Protein AF-A0A3B6VDP3-F1 (afdb_monomer_lite)

Structure (mmCIF, N/CA/C/O backbone):
data_AF-A0A3B6VDP3-F1
#
_entry.id   AF-A0A3B6VDP3-F1
#
loop_
_atom_site.group_PDB
_atom_site.id
_atom_site.type_symbol
_atom_site.label_atom_id
_atom_site.label_alt_id
_atom_site.label_comp_id
_atom_site.label_asym_id
_atom_site.label_entity_id
_atom_site.label_seq_id
_atom_site.pdbx_PDB_ins_code
_atom_site.Cartn_x
_atom_site.Cartn_y
_atom_site.Cartn_z
_atom_site.occupancy
_atom_site.B_iso_or_equiv
_atom_site.auth_seq_id
_atom_site.auth_comp_id
_atom_site.auth_asym_id
_atom_site.auth_atom_id
_atom_site.pdbx_PDB_model_num
ATOM 1 N N . MET A 1 1 ? -10.944 8.182 -2.385 1.00 65.69 1 MET A N 1
ATOM 2 C CA . MET A 1 1 ? -10.518 7.119 -1.456 1.00 65.69 1 MET A CA 1
ATOM 3 C C . MET A 1 1 ? -11.204 7.297 -0.129 1.00 65.69 1 MET A C 1
ATOM 5 O O . MET A 1 1 ? -11.654 8.405 0.144 1.00 65.69 1 MET A O 1
ATOM 9 N N . ASN A 1 2 ? -11.352 6.210 0.626 1.00 81.62 2 ASN A N 1
ATOM 10 C CA . ASN A 1 2 ? -12.168 6.214 1.837 1.00 81.62 2 ASN A CA 1
ATOM 11 C C . ASN A 1 2 ? -11.335 6.299 3.116 1.00 81.62 2 ASN A C 1
ATOM 13 O O . ASN A 1 2 ? -11.880 6.753 4.111 1.00 81.62 2 ASN A O 1
ATOM 17 N N . ILE A 1 3 ? -10.040 5.966 3.088 1.00 88.00 3 ILE A N 1
ATOM 18 C CA . ILE A 1 3 ? -9.138 6.122 4.239 1.00 88.00 3 ILE A CA 1
ATOM 19 C C . ILE A 1 3 ? -8.062 7.175 3.951 1.00 88.00 3 ILE A C 1
ATOM 21 O O . ILE A 1 3 ? -7.524 7.226 2.843 1.00 88.00 3 ILE A O 1
ATOM 25 N N . SER A 1 4 ? -7.750 7.987 4.960 1.00 92.12 4 SER A N 1
ATOM 26 C CA . SER A 1 4 ? -6.564 8.851 5.013 1.00 92.12 4 SER A CA 1
ATOM 27 C C . SER A 1 4 ? -5.562 8.323 6.037 1.00 92.12 4 SER A C 1
ATOM 29 O O . SER A 1 4 ? -5.962 7.770 7.064 1.00 92.12 4 SER A O 1
ATOM 31 N N . VAL A 1 5 ? -4.272 8.550 5.784 1.00 92.69 5 VAL A N 1
ATOM 32 C CA . VAL A 1 5 ? -3.206 8.371 6.781 1.00 92.69 5 VAL A CA 1
ATOM 33 C C . VAL A 1 5 ? -2.975 9.707 7.480 1.00 92.69 5 VAL A C 1
ATOM 35 O O . VAL A 1 5 ? -2.736 10.714 6.814 1.00 92.69 5 VAL A O 1
ATOM 38 N N . TYR A 1 6 ? -3.039 9.717 8.805 1.00 94.06 6 TYR A N 1
ATOM 39 C CA . TYR A 1 6 ? -2.759 10.875 9.645 1.00 94.06 6 TYR A CA 1
ATOM 40 C C . TYR A 1 6 ? -1.447 10.682 10.392 1.00 94.06 6 TYR A C 1
ATOM 42 O O . TYR A 1 6 ? -1.187 9.611 10.945 1.00 94.06 6 TYR A O 1
ATOM 50 N N . ILE A 1 7 ? -0.631 11.732 10.396 1.00 91.75 7 ILE A N 1
ATOM 51 C CA . ILE A 1 7 ? 0.657 11.788 11.086 1.00 91.75 7 ILE A CA 1
ATOM 52 C C . ILE A 1 7 ? 0.677 13.030 11.967 1.00 91.75 7 ILE A C 1
ATOM 54 O O . ILE A 1 7 ? 0.458 14.137 11.469 1.00 91.75 7 ILE A O 1
ATOM 58 N N . GLU A 1 8 ? 0.965 12.842 13.252 1.00 93.50 8 GLU A N 1
ATOM 59 C CA . GLU A 1 8 ? 1.037 13.908 14.252 1.00 93.50 8 GLU A CA 1
ATOM 60 C C . GLU A 1 8 ? 2.439 13.958 14.876 1.00 93.50 8 GLU A C 1
ATOM 62 O O . GLU A 1 8 ? 3.008 12.937 15.272 1.00 93.50 8 GLU A O 1
ATOM 67 N N . ASN A 1 9 ? 2.981 15.174 14.942 1.00 91.00 9 ASN A N 1
ATOM 68 C CA . ASN A 1 9 ? 4.246 15.556 15.565 1.00 91.00 9 ASN A CA 1
ATOM 69 C C . ASN A 1 9 ? 5.437 14.667 15.168 1.00 91.00 9 ASN A C 1
ATOM 71 O O . ASN A 1 9 ? 6.184 14.187 16.018 1.00 91.00 9 ASN A O 1
ATOM 75 N N . LEU A 1 10 ? 5.638 14.486 13.860 1.00 89.94 10 LEU A N 1
ATOM 76 C CA . LEU A 1 10 ? 6.821 13.830 13.307 1.00 89.94 10 LEU A CA 1
ATOM 77 C C . LEU A 1 10 ? 8.020 14.790 13.330 1.00 89.94 10 LEU A C 1
ATOM 79 O O . LEU A 1 10 ? 7.961 15.897 12.789 1.00 89.94 10 LEU A O 1
ATOM 83 N N . LYS A 1 11 ? 9.124 14.342 13.921 1.00 89.75 11 LYS A N 1
ATOM 84 C CA . LYS A 1 11 ? 10.426 15.015 13.956 1.00 89.75 11 LYS A CA 1
ATOM 85 C C . LYS A 1 11 ? 11.467 14.096 13.343 1.00 89.75 11 LYS A C 1
ATOM 87 O O . LYS A 1 11 ? 11.599 12.961 13.784 1.00 89.75 11 LYS A O 1
ATOM 92 N N . ILE A 1 12 ? 12.208 14.588 12.357 1.00 85.94 12 ILE A N 1
ATOM 93 C CA . ILE A 1 12 ? 13.352 13.885 11.769 1.00 85.94 12 ILE A CA 1
ATOM 94 C C . ILE A 1 12 ? 14.453 14.915 11.570 1.00 85.94 12 ILE A C 1
ATOM 96 O O . ILE A 1 12 ? 14.345 15.766 10.692 1.00 85.94 12 ILE A O 1
ATOM 100 N N . GLU A 1 13 ? 15.498 14.861 12.393 1.00 82.06 13 GLU A N 1
ATOM 101 C CA . GLU A 1 13 ? 16.579 15.856 12.373 1.00 82.06 13 GLU A CA 1
ATOM 102 C C . GLU A 1 13 ? 16.040 17.302 12.435 1.00 82.06 13 GLU A C 1
ATOM 104 O O . GLU A 1 13 ? 15.447 17.699 13.437 1.00 82.06 13 GLU A O 1
ATOM 109 N N . ASN A 1 14 ? 16.222 18.081 11.362 1.00 81.50 14 ASN A N 1
ATOM 110 C CA . ASN A 1 14 ? 15.764 19.467 11.232 1.00 81.50 14 ASN A CA 1
ATOM 111 C C . ASN A 1 14 ? 14.365 19.590 10.599 1.00 81.50 14 ASN A C 1
ATOM 113 O O . ASN A 1 14 ? 13.845 20.698 10.456 1.00 81.50 14 ASN A O 1
ATOM 117 N N . TYR A 1 15 ? 13.755 18.477 10.194 1.00 84.12 15 TYR A N 1
ATOM 118 C CA . TYR A 1 15 ? 12.403 18.428 9.654 1.00 84.12 15 TYR A CA 1
ATOM 119 C C . TYR A 1 15 ? 11.389 18.229 10.780 1.00 84.12 15 TYR A C 1
ATOM 121 O O . TYR A 1 15 ? 11.501 17.305 11.589 1.00 84.12 15 TYR A O 1
ATOM 129 N N . TYR A 1 16 ? 10.367 19.084 10.806 1.00 88.12 16 TYR A N 1
ATOM 130 C CA . TYR A 1 16 ? 9.259 18.978 11.745 1.00 88.12 16 TYR A CA 1
ATOM 131 C C . TYR A 1 16 ? 7.915 19.096 11.040 1.00 88.12 16 TYR A C 1
ATOM 133 O O . TYR A 1 16 ? 7.662 20.042 10.292 1.00 88.12 16 TYR A O 1
ATOM 141 N N . LEU A 1 17 ? 7.030 18.156 11.352 1.00 88.75 17 LEU A N 1
ATOM 142 C CA . LEU A 1 17 ? 5.677 18.079 10.841 1.00 88.75 17 LEU A CA 1
ATOM 143 C C . LEU A 1 17 ? 4.708 17.954 12.015 1.00 88.75 17 LEU A C 1
ATOM 145 O O . LEU A 1 17 ? 4.623 16.910 12.655 1.00 88.75 17 LEU A O 1
ATOM 149 N N . LYS A 1 18 ? 3.966 19.032 12.289 1.00 91.31 18 LYS A N 1
ATOM 150 C CA . LYS A 1 18 ? 2.997 19.069 13.391 1.00 91.31 18 LYS A CA 1
ATOM 151 C C . LYS A 1 18 ? 1.811 18.137 13.142 1.00 91.31 18 LYS A C 1
ATOM 153 O O . LYS A 1 18 ? 1.473 17.329 13.990 1.00 91.31 18 LYS A O 1
ATOM 158 N N . GLU A 1 19 ? 1.174 18.263 11.988 1.00 93.25 19 GLU A N 1
ATOM 159 C CA . GLU A 1 19 ? 0.052 17.415 11.599 1.00 93.25 19 GLU A CA 1
ATOM 160 C C . GLU A 1 19 ? -0.014 17.344 10.076 1.00 93.25 19 GLU A C 1
ATOM 162 O O . GLU A 1 19 ? 0.203 18.348 9.384 1.00 93.25 19 GLU A O 1
ATOM 167 N N . LYS A 1 20 ? -0.304 16.157 9.546 1.00 92.62 20 LYS A N 1
ATOM 168 C CA . LYS A 1 20 ? -0.498 15.946 8.115 1.00 92.62 20 LYS A CA 1
ATOM 169 C C . LYS A 1 20 ? -1.520 14.851 7.866 1.00 92.62 20 LYS A C 1
ATOM 171 O O . LYS A 1 20 ? -1.344 13.717 8.298 1.00 92.62 20 LYS A O 1
ATOM 176 N N . GLU A 1 21 ? -2.535 15.192 7.083 1.00 93.19 21 GLU A N 1
ATOM 177 C CA . GLU A 1 21 ? -3.410 14.223 6.435 1.00 93.19 21 GLU A CA 1
ATOM 178 C C . GLU A 1 21 ? -2.856 13.884 5.044 1.00 93.19 21 GLU A C 1
ATOM 180 O O . GLU A 1 21 ? -2.555 14.775 4.243 1.00 93.19 21 GLU A O 1
ATOM 185 N N . ILE A 1 22 ? -2.740 12.593 4.743 1.00 91.00 22 ILE A N 1
ATOM 186 C CA . ILE A 1 22 ? -2.274 12.081 3.456 1.00 91.00 22 ILE A CA 1
ATOM 187 C C . ILE A 1 22 ? -3.387 11.233 2.851 1.00 91.00 22 ILE A C 1
ATOM 189 O O . ILE A 1 22 ? -3.714 10.146 3.332 1.00 91.00 22 ILE A O 1
ATOM 193 N N . LYS A 1 23 ? -3.957 11.750 1.762 1.00 88.94 23 LYS A N 1
ATOM 194 C CA . LYS A 1 23 ? -4.904 11.032 0.912 1.00 88.94 23 LYS A CA 1
ATOM 195 C C . LYS A 1 23 ? -4.136 10.456 -0.253 1.00 88.94 23 LYS A C 1
ATOM 197 O O . LYS A 1 23 ? -3.637 11.201 -1.095 1.00 88.94 23 LYS A O 1
ATOM 202 N N . ILE A 1 24 ? -4.062 9.134 -0.304 1.00 86.12 24 ILE A N 1
ATOM 203 C CA . ILE A 1 24 ? -3.586 8.483 -1.515 1.00 86.12 24 ILE A CA 1
ATOM 204 C C . ILE A 1 24 ? -4.679 8.658 -2.569 1.00 86.12 24 ILE A C 1
ATOM 206 O O . ILE A 1 24 ? -5.866 8.682 -2.248 1.00 86.12 24 ILE A O 1
ATOM 210 N N . SER A 1 25 ? -4.265 8.839 -3.810 1.00 83.50 25 SER A N 1
ATOM 211 C CA . SER A 1 25 ? -5.044 9.003 -5.037 1.00 83.50 25 SER A CA 1
ATOM 212 C C . SER A 1 25 ? -4.406 8.127 -6.119 1.00 83.50 25 SER A C 1
ATOM 214 O O . SER A 1 25 ? -3.272 7.679 -5.946 1.00 83.50 25 SER A O 1
ATOM 216 N N . PRO A 1 26 ? -5.093 7.850 -7.246 1.00 86.12 26 PRO A N 1
ATOM 217 C CA . PRO A 1 26 ? -4.458 7.145 -8.359 1.00 86.12 26 PRO A CA 1
ATOM 218 C C . PRO A 1 26 ? -3.136 7.788 -8.784 1.00 86.12 26 PRO A C 1
ATOM 220 O O . PRO A 1 26 ? -2.229 7.086 -9.207 1.00 86.12 26 PRO A O 1
ATOM 223 N N . ILE A 1 27 ? -3.010 9.108 -8.614 1.00 86.69 27 ILE A N 1
ATOM 224 C CA . ILE A 1 27 ? -1.729 9.811 -8.616 1.00 86.69 27 ILE A CA 1
ATOM 225 C C . ILE A 1 27 ? -1.648 10.662 -7.358 1.00 86.69 27 ILE A C 1
ATOM 227 O O . ILE A 1 27 ? -2.487 11.545 -7.172 1.00 86.69 27 ILE A O 1
ATOM 231 N N . THR A 1 28 ? -0.655 10.415 -6.514 1.00 87.25 28 THR A N 1
ATOM 232 C CA . THR A 1 28 ? -0.333 11.217 -5.329 1.00 87.25 28 THR A CA 1
ATOM 233 C C . THR A 1 28 ? 1.058 11.789 -5.486 1.00 87.25 28 THR A C 1
ATOM 235 O O . THR A 1 28 ? 1.969 11.089 -5.915 1.00 87.25 28 THR A O 1
ATOM 238 N N . ILE A 1 29 ? 1.223 13.058 -5.139 1.00 85.81 29 ILE A N 1
ATOM 239 C CA . ILE A 1 29 ? 2.474 13.780 -5.334 1.00 85.81 29 ILE A CA 1
ATOM 240 C C . ILE A 1 29 ? 2.956 14.300 -3.986 1.00 85.81 29 ILE A C 1
ATOM 242 O O . ILE A 1 29 ? 2.194 14.917 -3.240 1.00 85.81 29 ILE A O 1
ATOM 246 N N . PHE A 1 30 ? 4.227 14.056 -3.703 1.00 86.50 30 PHE A N 1
ATOM 247 C CA . PHE A 1 30 ? 4.949 14.531 -2.535 1.00 86.50 30 PHE A CA 1
ATOM 248 C C . PHE A 1 30 ? 6.058 15.480 -2.979 1.00 86.50 30 PHE A C 1
ATOM 250 O O . PHE A 1 30 ? 6.677 15.275 -4.022 1.00 86.50 30 PHE A O 1
ATOM 257 N N . SER A 1 31 ? 6.320 16.507 -2.174 1.00 85.75 31 SER A N 1
ATOM 258 C CA . SER A 1 31 ? 7.473 17.382 -2.395 1.00 85.75 31 SER A CA 1
ATOM 259 C C . SER A 1 31 ? 8.770 16.680 -1.984 1.00 85.75 31 SER A C 1
ATOM 261 O O . SER A 1 31 ? 8.741 15.785 -1.133 1.00 85.75 31 SER A O 1
ATOM 263 N N . LYS A 1 32 ? 9.920 17.086 -2.534 1.00 85.00 32 LYS A N 1
ATOM 264 C CA . LYS A 1 32 ? 11.224 16.476 -2.205 1.00 85.00 32 LYS A CA 1
ATOM 265 C C . LYS A 1 32 ? 11.556 16.596 -0.717 1.00 85.00 32 LYS A C 1
ATOM 267 O O . LYS A 1 32 ? 12.079 15.660 -0.126 1.00 85.00 32 LYS A O 1
ATOM 272 N N . LYS A 1 33 ? 11.171 17.705 -0.075 1.00 85.12 33 LYS A N 1
ATOM 273 C CA . LYS A 1 33 ? 11.334 17.894 1.381 1.00 85.12 33 LYS A CA 1
ATOM 274 C C . LYS A 1 33 ? 10.534 16.895 2.232 1.00 85.12 33 LYS A C 1
ATOM 276 O O . LYS A 1 33 ? 10.840 16.734 3.406 1.00 85.12 33 LYS A O 1
ATOM 281 N N . ASP A 1 34 ? 9.521 16.242 1.661 1.00 84.94 34 ASP A N 1
ATOM 282 C CA . ASP A 1 34 ? 8.701 15.235 2.338 1.00 84.94 34 ASP A CA 1
ATOM 283 C C . ASP A 1 34 ? 9.193 13.806 2.036 1.00 84.94 34 ASP A C 1
ATOM 285 O O . ASP A 1 34 ? 8.465 12.845 2.257 1.00 84.94 34 ASP A O 1
ATOM 289 N N . PHE A 1 35 ? 10.420 13.621 1.541 1.00 82.06 35 PHE A N 1
ATOM 290 C CA . PHE A 1 35 ? 10.942 12.298 1.184 1.00 82.06 35 PHE A CA 1
ATOM 291 C C . PHE A 1 35 ? 10.843 11.265 2.321 1.00 82.06 35 PHE A C 1
ATOM 293 O O . PHE A 1 35 ? 10.385 10.139 2.136 1.00 82.06 35 PHE A O 1
ATOM 300 N N . ASN A 1 36 ? 11.161 11.670 3.547 1.00 81.75 36 ASN A N 1
ATOM 301 C CA . ASN A 1 36 ? 11.032 10.791 4.706 1.00 81.75 36 ASN A CA 1
ATOM 302 C C . ASN A 1 36 ? 9.579 10.358 4.984 1.00 81.75 36 ASN A C 1
ATOM 304 O O . ASN A 1 36 ? 9.326 9.240 5.438 1.00 81.75 36 ASN A O 1
ATOM 308 N N . LEU A 1 37 ? 8.609 11.216 4.660 1.00 86.44 37 LEU A N 1
ATOM 309 C CA . LEU A 1 37 ? 7.182 10.905 4.729 1.00 86.44 37 LEU A CA 1
ATOM 310 C C . LEU A 1 37 ? 6.801 9.832 3.706 1.00 86.44 37 LEU A C 1
ATOM 312 O O . LEU A 1 37 ? 5.983 8.961 3.988 1.00 86.44 37 LEU A O 1
ATOM 316 N N . VAL A 1 38 ? 7.409 9.882 2.522 1.00 87.12 38 VAL A N 1
ATOM 317 C CA . VAL A 1 38 ? 7.165 8.950 1.416 1.00 87.12 38 VAL A CA 1
ATOM 318 C C . VAL A 1 38 ? 7.566 7.531 1.812 1.00 87.12 38 VAL A C 1
ATOM 320 O O . VAL A 1 38 ? 6.782 6.602 1.613 1.00 87.12 38 VAL A O 1
ATOM 323 N N . ASN A 1 39 ? 8.716 7.369 2.470 1.00 85.50 39 ASN A N 1
ATOM 324 C CA . ASN A 1 39 ? 9.171 6.075 2.985 1.00 85.50 39 ASN A CA 1
ATOM 325 C C . ASN A 1 39 ? 8.207 5.494 4.030 1.00 85.50 39 ASN A C 1
ATOM 327 O O . ASN A 1 39 ? 7.868 4.308 3.979 1.00 85.50 39 ASN A O 1
ATOM 331 N N . LEU A 1 40 ? 7.691 6.336 4.931 1.00 88.62 40 LEU A N 1
ATOM 332 C CA . LEU A 1 40 ? 6.656 5.937 5.888 1.00 88.62 40 LEU A CA 1
ATOM 333 C C . LEU A 1 40 ? 5.348 5.534 5.187 1.00 88.62 40 LEU A C 1
ATOM 335 O O . LEU A 1 40 ? 4.747 4.513 5.522 1.00 88.62 40 LEU A O 1
ATOM 339 N N . ILE A 1 41 ? 4.929 6.280 4.165 1.00 90.00 41 ILE A N 1
ATOM 340 C CA . ILE A 1 41 ? 3.741 5.953 3.368 1.00 90.00 41 ILE A CA 1
ATOM 341 C C . ILE A 1 41 ? 3.916 4.653 2.586 1.00 90.00 41 ILE A C 1
ATOM 343 O O . ILE A 1 41 ? 2.964 3.877 2.484 1.00 90.00 41 ILE A O 1
ATOM 347 N N . TRP A 1 42 ? 5.104 4.363 2.059 1.00 90.25 42 TRP A N 1
ATOM 348 C CA . TRP A 1 42 ? 5.394 3.069 1.442 1.00 90.25 42 TRP A CA 1
ATOM 349 C C . TRP A 1 42 ? 5.221 1.920 2.438 1.00 90.25 42 TRP A C 1
ATOM 351 O O . TRP A 1 42 ? 4.609 0.900 2.110 1.00 90.25 42 TRP A O 1
ATOM 361 N N . TYR A 1 43 ? 5.728 2.109 3.657 1.00 88.25 43 TYR A N 1
ATOM 362 C CA . TYR A 1 43 ? 5.675 1.119 4.726 1.00 88.25 43 TYR A CA 1
ATOM 363 C C . TYR A 1 43 ? 4.233 0.775 5.116 1.00 88.25 43 TYR A C 1
ATOM 365 O O . TYR A 1 43 ? 3.862 -0.400 5.178 1.00 88.25 43 TYR A O 1
ATOM 373 N N . ILE A 1 44 ? 3.403 1.807 5.302 1.00 88.25 44 ILE A N 1
ATOM 374 C CA . ILE A 1 44 ? 1.977 1.675 5.630 1.00 88.25 44 ILE A CA 1
ATOM 375 C C . ILE A 1 44 ? 1.212 1.026 4.468 1.00 88.25 44 ILE A C 1
ATOM 377 O O . ILE A 1 44 ? 0.451 0.090 4.691 1.00 88.25 44 ILE A O 1
ATOM 381 N N . ASN A 1 45 ? 1.454 1.454 3.222 1.00 86.88 45 ASN A N 1
ATOM 382 C CA . ASN A 1 45 ? 0.790 0.889 2.037 1.00 86.88 45 ASN A CA 1
ATOM 383 C C . ASN A 1 45 ? 1.061 -0.599 1.815 1.00 86.88 45 ASN A C 1
ATOM 385 O O . ASN A 1 45 ? 0.232 -1.293 1.228 1.00 86.88 45 ASN A O 1
ATOM 389 N N . ASN A 1 46 ? 2.238 -1.067 2.225 1.00 86.94 46 ASN A N 1
ATOM 390 C CA . ASN A 1 46 ? 2.630 -2.467 2.114 1.00 86.94 46 ASN A CA 1
ATOM 391 C C . ASN A 1 46 ? 2.407 -3.248 3.414 1.00 86.94 46 ASN A C 1
ATOM 393 O O . ASN A 1 46 ? 2.888 -4.372 3.510 1.00 86.94 46 ASN A O 1
ATOM 397 N N . PHE A 1 47 ? 1.708 -2.672 4.401 1.00 82.25 47 PHE A N 1
ATOM 398 C CA . PHE A 1 47 ? 1.305 -3.357 5.636 1.00 82.25 47 PHE A CA 1
ATOM 399 C C . PHE A 1 47 ? 2.471 -3.974 6.419 1.00 82.25 47 PHE A C 1
ATOM 401 O O . PHE A 1 47 ? 2.291 -4.891 7.218 1.00 82.25 47 PHE A O 1
ATOM 408 N N . ARG A 1 48 ? 3.679 -3.423 6.250 1.00 82.19 48 ARG A N 1
ATOM 409 C CA . ARG A 1 48 ? 4.913 -3.930 6.871 1.00 82.19 48 ARG A CA 1
ATOM 410 C C . ARG A 1 48 ? 4.890 -3.837 8.397 1.00 82.19 48 ARG A C 1
ATOM 412 O O . ARG A 1 48 ? 5.719 -4.423 9.079 1.00 82.19 48 ARG A O 1
ATOM 419 N N . PHE A 1 49 ? 3.949 -3.099 8.980 1.00 75.38 49 PHE A N 1
ATOM 420 C CA . PHE A 1 49 ? 3.798 -3.016 10.433 1.00 75.38 49 PHE A CA 1
ATOM 421 C C . PHE A 1 49 ? 3.310 -4.336 11.052 1.00 75.38 49 PHE A C 1
ATOM 423 O O . PHE A 1 49 ? 3.613 -4.595 12.213 1.00 75.38 49 PHE A O 1
ATOM 430 N N . PHE A 1 50 ? 2.660 -5.220 10.283 1.00 74.56 50 PHE A N 1
ATOM 431 C CA . PHE A 1 50 ? 2.341 -6.573 10.756 1.00 74.56 50 PHE A CA 1
ATOM 432 C C . PHE A 1 50 ? 3.588 -7.423 11.028 1.00 74.56 50 PHE A C 1
ATOM 434 O O . PHE A 1 50 ? 3.525 -8.314 11.872 1.00 74.56 50 PHE A O 1
ATOM 441 N N . ASP A 1 51 ? 4.734 -7.116 10.406 1.00 70.56 51 ASP A N 1
ATOM 442 C CA . ASP A 1 51 ? 5.991 -7.851 10.618 1.00 70.56 51 ASP A CA 1
ATOM 443 C C . ASP A 1 51 ? 6.474 -7.778 12.085 1.00 70.56 51 ASP A C 1
ATOM 445 O O . ASP A 1 51 ? 7.299 -8.583 12.526 1.00 70.56 51 ASP A O 1
ATOM 449 N N . PHE A 1 52 ? 5.948 -6.827 12.862 1.00 66.44 52 PHE A N 1
ATOM 450 C CA . PHE A 1 52 ? 6.287 -6.599 14.267 1.00 66.44 52 PHE A CA 1
ATOM 451 C C . PHE A 1 52 ? 5.251 -7.095 15.263 1.00 66.44 52 PHE A C 1
ATOM 453 O O . PHE A 1 52 ? 5.522 -7.130 16.465 1.00 66.44 52 PHE A O 1
ATOM 460 N N . TYR A 1 53 ? 4.069 -7.463 14.788 1.00 66.12 53 TYR A N 1
ATOM 461 C CA . TYR A 1 53 ? 2.947 -7.767 15.651 1.00 66.12 53 TYR A CA 1
ATOM 462 C C . TYR A 1 53 ? 2.698 -9.275 15.654 1.00 66.12 53 TYR A C 1
ATOM 464 O O . TYR A 1 53 ? 2.114 -9.847 14.735 1.00 66.12 53 TYR A O 1
ATOM 472 N N . LYS A 1 54 ? 3.202 -9.951 16.696 1.00 64.12 54 LYS A N 1
ATOM 473 C CA . LYS A 1 54 ? 2.946 -11.379 16.924 1.00 64.12 54 LYS A CA 1
ATOM 474 C C . LYS A 1 54 ? 1.579 -11.535 17.571 1.00 64.12 54 LYS A C 1
ATOM 476 O O . LYS A 1 54 ? 1.442 -11.293 18.764 1.00 64.12 54 LYS A O 1
ATOM 481 N N . ILE A 1 55 ? 0.599 -11.958 16.786 1.00 62.50 55 ILE A N 1
ATOM 482 C CA . ILE A 1 55 ? -0.777 -12.099 17.260 1.00 62.50 55 ILE A CA 1
ATOM 483 C C . ILE A 1 55 ? -1.002 -13.484 17.856 1.00 62.50 55 ILE A C 1
ATOM 485 O O . ILE A 1 55 ? -0.557 -14.488 17.295 1.00 62.50 55 ILE A O 1
ATOM 489 N N . ASN A 1 56 ? -1.698 -13.534 18.987 1.00 57.75 56 ASN A N 1
ATOM 490 C CA . ASN A 1 56 ? -2.265 -14.765 19.528 1.00 57.75 56 ASN A CA 1
ATOM 491 C C . ASN A 1 56 ? -3.598 -15.064 18.815 1.00 57.75 56 ASN A C 1
ATOM 493 O O . ASN A 1 56 ? -4.438 -14.176 18.698 1.00 57.75 56 ASN A O 1
ATOM 497 N N . ASP A 1 57 ? -3.823 -16.314 18.397 1.00 53.31 57 ASP A N 1
ATOM 498 C CA . ASP A 1 57 ? -5.048 -16.794 17.731 1.00 53.31 57 ASP A CA 1
ATOM 499 C C . ASP A 1 57 ? -6.365 -16.305 18.390 1.00 53.31 57 ASP A C 1
ATOM 501 O O . ASP A 1 57 ? -7.361 -16.095 17.697 1.00 53.31 57 ASP A O 1
ATOM 505 N N . TYR A 1 58 ? -6.379 -16.065 19.709 1.00 55.12 58 TYR A N 1
ATOM 506 C CA . TYR A 1 58 ? -7.544 -15.543 20.441 1.00 55.12 58 TYR A CA 1
ATOM 507 C C . TYR A 1 58 ? -7.915 -14.087 20.126 1.00 55.12 58 TYR A C 1
ATOM 509 O O . TYR A 1 58 ? -9.102 -13.772 20.092 1.00 55.12 58 TYR A O 1
ATOM 517 N N . GLU A 1 59 ? -6.943 -13.206 19.878 1.00 56.72 59 GLU A N 1
ATOM 518 C CA . GLU A 1 59 ? -7.204 -11.793 19.550 1.00 56.72 59 GLU A CA 1
ATOM 519 C C . GLU A 1 59 ? -7.827 -11.647 18.154 1.00 56.72 59 GLU A C 1
ATOM 521 O O . GLU A 1 59 ? -8.465 -10.646 17.849 1.00 56.72 59 GLU A O 1
ATOM 526 N N . LEU A 1 60 ? -7.690 -12.673 17.311 1.00 57.19 60 LEU A N 1
ATOM 527 C CA . LEU A 1 60 ? -8.100 -12.657 15.907 1.00 57.19 60 LEU A CA 1
ATOM 528 C C . LEU A 1 60 ? -9.539 -13.087 15.684 1.00 57.19 60 LEU A C 1
ATOM 530 O O . LEU A 1 60 ? -10.226 -12.535 14.826 1.00 57.19 60 LEU A O 1
ATOM 534 N N . LEU A 1 61 ? -10.015 -14.037 16.486 1.00 54.25 61 LEU A N 1
ATOM 535 C CA . LEU A 1 61 ? -11.394 -14.519 16.419 1.00 54.25 61 LEU A CA 1
ATOM 536 C C . LEU A 1 61 ? -12.409 -13.468 16.895 1.00 54.25 61 LEU A C 1
ATOM 538 O O . LEU A 1 61 ? -13.579 -13.543 16.523 1.00 54.25 61 LEU A O 1
ATOM 542 N N . SER A 1 62 ? -11.975 -12.479 17.684 1.00 51.06 62 SER A N 1
ATOM 543 C CA . SER A 1 62 ? -12.832 -11.401 18.189 1.00 51.06 62 SER A CA 1
ATOM 544 C C . SER A 1 62 ? -13.044 -10.240 17.215 1.00 51.06 62 SER A C 1
ATOM 546 O O . SER A 1 62 ? -13.950 -9.448 17.448 1.00 51.06 62 SER A O 1
ATOM 548 N N . ILE A 1 63 ? -12.243 -10.121 16.147 1.00 57.78 63 ILE A N 1
ATOM 549 C CA . ILE A 1 63 ? -12.197 -8.902 15.314 1.00 57.78 63 ILE A CA 1
ATOM 550 C C . ILE A 1 63 ? -13.212 -8.908 14.166 1.00 57.78 63 ILE A C 1
ATOM 552 O O . ILE A 1 63 ? -13.614 -7.843 13.718 1.00 57.78 63 ILE A O 1
ATOM 556 N N . SER A 1 64 ? -13.661 -10.063 13.657 1.00 64.38 64 SER A N 1
ATOM 557 C CA . SER A 1 64 ? -14.727 -10.038 12.647 1.00 64.38 64 SER A CA 1
ATOM 558 C C . SER A 1 64 ? -15.465 -11.362 12.494 1.00 64.38 64 SER A C 1
ATOM 560 O O . SER A 1 64 ? -14.921 -12.353 12.001 1.00 64.38 64 SER A O 1
ATOM 562 N N . LYS A 1 65 ? -16.768 -11.345 12.804 1.00 71.00 65 LYS A N 1
ATOM 563 C CA . LYS A 1 65 ? -17.699 -12.451 12.511 1.00 71.00 65 LYS A CA 1
ATOM 564 C C . LYS A 1 65 ? -17.705 -12.823 11.025 1.00 71.00 65 LYS A C 1
ATOM 566 O O . LYS A 1 65 ? -17.887 -13.992 10.698 1.00 71.00 65 LYS A O 1
ATOM 571 N N . ILE A 1 66 ? -17.486 -11.853 10.134 1.00 69.88 66 ILE A N 1
ATOM 572 C CA . ILE A 1 66 ? -17.442 -12.071 8.682 1.00 69.88 66 ILE A CA 1
ATOM 573 C C . ILE A 1 66 ? -16.199 -12.871 8.293 1.00 69.88 66 ILE A C 1
ATOM 575 O O . ILE A 1 66 ? -16.294 -13.818 7.515 1.00 69.88 66 ILE A O 1
ATOM 579 N N . ILE A 1 67 ? -15.040 -12.549 8.868 1.00 72.12 67 ILE A N 1
ATOM 580 C CA . ILE A 1 67 ? -13.796 -13.264 8.562 1.00 72.12 67 ILE A CA 1
ATOM 581 C C . ILE A 1 67 ? -13.825 -14.683 9.140 1.00 72.12 67 ILE A C 1
ATOM 583 O O . ILE A 1 67 ? -13.459 -15.633 8.445 1.00 72.12 67 ILE A O 1
ATOM 587 N N . SER A 1 68 ? -14.359 -14.857 10.351 1.00 74.19 68 SER A N 1
ATOM 588 C CA . SER A 1 68 ? -14.622 -16.190 10.908 1.00 74.19 68 SER A CA 1
ATOM 589 C C . SER A 1 68 ? -15.578 -16.989 10.015 1.00 74.19 68 SER A C 1
ATOM 591 O O . SER A 1 68 ? -15.297 -18.140 9.684 1.00 74.19 68 SER A O 1
ATOM 593 N N . ALA A 1 69 ? -16.648 -16.365 9.511 1.00 76.56 69 ALA A N 1
ATOM 594 C CA . ALA A 1 69 ? -17.572 -17.018 8.588 1.00 76.56 69 ALA A CA 1
ATOM 595 C C . ALA A 1 69 ? -16.903 -17.430 7.260 1.00 76.56 69 ALA A C 1
ATOM 597 O O . ALA A 1 69 ? -17.224 -18.495 6.730 1.00 76.56 69 ALA A O 1
ATOM 598 N N . ILE A 1 70 ? -15.942 -16.660 6.741 1.00 82.44 70 ILE A N 1
ATOM 599 C CA . ILE A 1 70 ? -15.129 -17.052 5.572 1.00 82.44 70 ILE A CA 1
ATOM 600 C C . ILE A 1 70 ? -14.288 -18.299 5.872 1.00 82.44 70 ILE A C 1
ATOM 602 O O . ILE A 1 70 ? -14.154 -19.172 5.019 1.00 82.44 70 ILE A O 1
ATOM 606 N N . MET A 1 71 ? -13.721 -18.395 7.075 1.00 77.75 71 MET A N 1
ATOM 607 C CA . MET A 1 71 ? -12.859 -19.509 7.494 1.00 77.75 71 MET A CA 1
ATOM 608 C C . MET A 1 71 ? -13.627 -20.802 7.818 1.00 77.75 71 MET A C 1
ATOM 610 O O . MET A 1 71 ? -13.026 -21.885 7.857 1.00 77.75 71 MET A O 1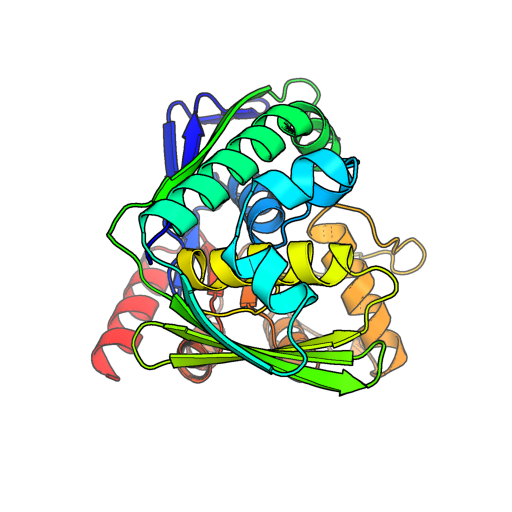
ATOM 614 N N . GLU A 1 72 ? -14.922 -20.695 8.111 1.00 80.69 72 GLU A N 1
ATOM 615 C CA . GLU A 1 72 ? -15.786 -21.810 8.519 1.00 80.69 72 GLU A CA 1
ATOM 616 C C . GLU A 1 72 ? -16.633 -22.375 7.373 1.00 80.69 72 GLU A C 1
ATOM 618 O O . GLU A 1 72 ? -17.002 -23.548 7.412 1.00 80.69 72 GLU A O 1
ATOM 623 N N . ASN A 1 73 ? -16.907 -21.586 6.329 1.00 81.62 73 ASN A N 1
ATOM 624 C CA . ASN A 1 73 ? -17.772 -21.997 5.226 1.00 81.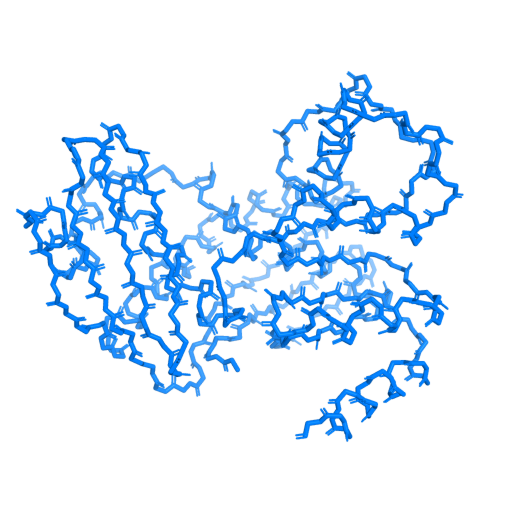62 73 ASN A CA 1
ATOM 625 C C . ASN A 1 73 ? -16.981 -22.323 3.954 1.00 81.62 73 ASN A C 1
ATOM 627 O O . ASN A 1 73 ? -16.183 -21.522 3.481 1.00 81.62 73 ASN A O 1
ATOM 631 N N . TYR A 1 74 ? -17.285 -23.463 3.321 1.00 83.50 74 TYR A N 1
ATOM 632 C CA . TYR A 1 74 ? -16.666 -23.855 2.044 1.00 83.50 74 TYR A CA 1
ATOM 633 C C . TYR A 1 74 ? -16.927 -22.841 0.911 1.00 83.50 74 TYR A C 1
ATOM 635 O O . TYR A 1 74 ? -16.111 -22.673 0.002 1.00 83.50 74 TYR A O 1
ATOM 643 N N . LYS A 1 75 ? -18.073 -22.153 0.974 1.00 91.12 75 LYS A N 1
ATOM 644 C CA . LYS A 1 75 ? -18.419 -20.989 0.154 1.00 91.12 75 LYS A CA 1
ATOM 645 C C . LYS A 1 75 ? -19.019 -19.923 1.055 1.00 91.12 75 LYS A C 1
ATOM 647 O O . LYS A 1 75 ? -19.919 -20.232 1.833 1.00 91.12 75 LYS A O 1
ATOM 652 N N . TYR A 1 76 ? -18.575 -18.686 0.907 1.00 91.06 76 TYR A N 1
ATOM 653 C CA . TYR A 1 76 ? -19.114 -17.546 1.636 1.00 91.06 76 TYR A CA 1
ATOM 654 C C . TYR A 1 76 ? -19.504 -16.438 0.660 1.00 91.06 76 TYR A C 1
ATOM 656 O O . TYR A 1 76 ? -18.831 -16.215 -0.346 1.00 91.06 76 TYR A O 1
ATOM 664 N N . ASN A 1 77 ? -20.602 -15.751 0.953 1.00 91.44 77 ASN A N 1
ATOM 665 C CA . ASN A 1 77 ? -21.016 -14.540 0.261 1.00 91.44 77 ASN A CA 1
ATOM 666 C C . ASN A 1 77 ? -21.654 -13.608 1.288 1.00 91.44 77 ASN A C 1
ATOM 668 O O . ASN A 1 77 ? -22.560 -14.026 2.012 1.00 91.44 77 ASN A O 1
ATOM 672 N N . GLY A 1 78 ? -21.182 -12.373 1.358 1.00 89.62 78 GLY A N 1
ATOM 673 C CA . GLY A 1 78 ? -21.626 -11.416 2.358 1.00 89.62 78 GLY A CA 1
ATOM 674 C C . GLY A 1 78 ? -21.185 -9.997 2.041 1.00 89.62 78 GLY A C 1
ATOM 675 O O . GLY A 1 78 ? -20.487 -9.741 1.059 1.00 89.62 78 GLY A O 1
ATOM 676 N N . SER A 1 79 ? -21.604 -9.081 2.901 1.00 89.25 79 SER A N 1
ATOM 677 C CA . SER A 1 79 ? -21.215 -7.677 2.866 1.00 89.25 79 SER A CA 1
ATOM 678 C C . SER A 1 79 ? -20.474 -7.340 4.152 1.00 89.25 79 SER A C 1
ATOM 680 O O . SER A 1 79 ? -20.886 -7.769 5.229 1.00 89.25 79 SER A O 1
ATOM 682 N N . ILE A 1 80 ? -19.364 -6.618 4.018 1.00 88.56 80 ILE A N 1
ATOM 683 C CA . ILE A 1 80 ? -18.631 -5.996 5.115 1.00 88.56 80 ILE A CA 1
ATOM 684 C C . ILE A 1 80 ? -19.142 -4.565 5.200 1.00 88.56 80 ILE A C 1
ATOM 686 O O . ILE A 1 80 ? -18.811 -3.727 4.353 1.00 88.56 80 ILE A O 1
ATOM 690 N N . ASP A 1 81 ? -19.983 -4.331 6.199 1.00 88.56 81 ASP A N 1
ATOM 691 C CA . ASP A 1 81 ? -20.585 -3.037 6.472 1.00 88.56 81 ASP A CA 1
ATOM 692 C C . ASP A 1 81 ? -19.590 -2.048 7.094 1.00 88.56 81 ASP A C 1
ATOM 694 O O . ASP A 1 81 ? -18.439 -2.367 7.412 1.00 88.56 81 ASP A O 1
ATOM 698 N N . ASN A 1 82 ? -20.050 -0.809 7.243 1.00 89.62 82 ASN A N 1
ATOM 699 C CA . ASN A 1 82 ? -19.240 0.279 7.762 1.00 89.62 82 ASN A CA 1
ATOM 700 C C . ASN A 1 82 ? -18.760 0.028 9.200 1.00 89.62 82 ASN A C 1
ATOM 702 O O . ASN A 1 82 ? -17.610 0.328 9.507 1.00 89.62 82 ASN A O 1
ATOM 706 N N . ASP A 1 83 ? -19.609 -0.546 10.055 1.00 88.25 83 ASP A N 1
ATOM 707 C CA . ASP A 1 83 ? -19.272 -0.823 11.455 1.00 88.25 83 ASP A CA 1
ATOM 708 C C . ASP A 1 83 ? -18.135 -1.848 11.542 1.00 88.25 83 ASP A C 1
ATOM 710 O O . ASP A 1 83 ? -17.131 -1.608 12.214 1.00 88.25 83 ASP A O 1
ATOM 714 N N . THR A 1 84 ? -18.207 -2.927 10.756 1.00 86.31 84 THR A N 1
ATOM 715 C CA . THR A 1 84 ? -17.120 -3.912 10.675 1.00 86.31 84 THR A CA 1
ATOM 716 C C . THR A 1 84 ? -15.842 -3.299 10.091 1.00 86.31 84 THR A C 1
ATOM 718 O O . THR A 1 84 ? -14.732 -3.632 10.514 1.00 86.31 84 THR A O 1
ATOM 721 N N . ILE A 1 85 ? -15.958 -2.391 9.114 1.00 88.31 85 ILE A N 1
ATOM 722 C CA . ILE A 1 85 ? -14.800 -1.670 8.563 1.00 88.31 85 ILE A CA 1
ATOM 723 C C . ILE A 1 85 ? -14.146 -0.792 9.635 1.00 88.31 85 ILE A C 1
ATOM 725 O O . ILE A 1 85 ? -12.917 -0.766 9.713 1.00 88.31 85 ILE A O 1
ATOM 729 N N . LEU A 1 86 ? -14.931 -0.102 10.465 1.00 89.12 86 LEU A N 1
ATOM 730 C CA . LEU A 1 86 ? -14.416 0.702 11.574 1.00 89.12 86 LEU A CA 1
ATOM 731 C C . LEU A 1 86 ? -13.696 -0.166 12.609 1.00 89.12 86 LEU A C 1
ATOM 733 O O . LEU A 1 86 ? -12.566 0.160 12.966 1.00 89.12 86 LEU A O 1
ATOM 737 N N . GLU A 1 87 ? -14.268 -1.310 12.995 1.00 86.06 87 GLU A N 1
ATOM 738 C CA . GLU A 1 87 ? -13.611 -2.274 13.894 1.00 86.06 87 GLU A CA 1
ATOM 739 C C . GLU A 1 87 ? -12.255 -2.739 13.337 1.00 86.06 87 GLU A C 1
ATOM 741 O O . GLU A 1 87 ? -11.254 -2.797 14.057 1.00 86.06 87 GLU A O 1
ATOM 746 N N . CYS A 1 88 ? -12.189 -3.007 12.029 1.00 86.06 88 CYS A N 1
ATOM 747 C CA . CYS A 1 88 ? -10.936 -3.354 11.366 1.00 86.06 88 CYS A CA 1
ATOM 748 C C . CYS A 1 88 ? -9.928 -2.186 11.435 1.00 86.06 88 CYS A C 1
ATOM 750 O O . CYS A 1 88 ? -8.751 -2.407 11.735 1.00 86.06 88 CYS A O 1
ATOM 752 N N . ILE A 1 89 ? -10.352 -0.950 11.141 1.00 88.69 89 ILE A N 1
ATOM 753 C CA . ILE A 1 89 ? -9.478 0.238 11.181 1.00 88.69 89 ILE A CA 1
ATOM 754 C C . ILE A 1 89 ? -8.934 0.471 12.593 1.00 88.69 89 ILE A C 1
ATOM 756 O O . ILE A 1 89 ? -7.739 0.728 12.744 1.00 88.69 89 ILE A O 1
ATOM 760 N N . ASP A 1 90 ? -9.773 0.342 13.617 1.00 88.25 90 ASP A N 1
ATOM 761 C CA . ASP A 1 90 ? -9.364 0.494 15.013 1.00 88.25 90 ASP A CA 1
ATOM 762 C C . ASP A 1 90 ? -8.337 -0.566 15.410 1.00 88.25 90 ASP A C 1
ATOM 764 O O . ASP A 1 90 ? -7.313 -0.248 16.020 1.00 88.25 90 ASP A O 1
ATOM 768 N N . PHE A 1 91 ? -8.540 -1.813 14.980 1.00 85.19 91 PHE A N 1
ATOM 769 C CA . PHE A 1 91 ? -7.548 -2.867 15.154 1.00 85.19 91 PHE A CA 1
ATOM 770 C C . PHE A 1 91 ? -6.200 -2.511 14.510 1.00 85.19 91 PHE A C 1
ATOM 772 O O . PHE A 1 91 ? -5.161 -2.648 15.156 1.00 85.19 91 PHE A O 1
ATOM 779 N N . LEU A 1 92 ? -6.186 -1.990 13.280 1.00 86.50 92 LEU A N 1
ATOM 780 C CA . LEU A 1 92 ? -4.933 -1.545 12.663 1.00 86.50 92 LEU A CA 1
ATOM 781 C C . LEU A 1 92 ? -4.278 -0.383 13.388 1.00 86.50 92 LEU A C 1
ATOM 783 O O . LEU A 1 92 ? -3.055 -0.355 13.494 1.00 86.50 92 LEU A O 1
ATOM 787 N N . ASN A 1 93 ? -5.065 0.583 13.846 1.00 90.25 93 ASN A N 1
ATOM 788 C CA . ASN A 1 93 ? -4.545 1.725 14.584 1.00 90.25 93 ASN A CA 1
ATOM 789 C C . ASN A 1 93 ? -3.865 1.275 15.878 1.00 90.25 93 ASN A C 1
ATOM 791 O O . ASN A 1 93 ? -2.795 1.785 16.207 1.00 90.25 93 ASN A O 1
ATOM 795 N N . ASN A 1 94 ? -4.416 0.261 16.548 1.00 86.62 94 ASN A N 1
ATOM 796 C CA . ASN A 1 94 ? -3.777 -0.356 17.708 1.00 86.62 94 ASN A CA 1
ATOM 797 C C . ASN A 1 94 ? -2.431 -1.001 17.343 1.00 86.62 94 ASN A C 1
ATOM 799 O O . ASN A 1 94 ? -1.453 -0.827 18.070 1.00 86.62 94 ASN A O 1
ATOM 803 N N . ILE A 1 95 ? -2.350 -1.699 16.204 1.00 85.25 95 ILE A N 1
ATOM 804 C CA . ILE A 1 95 ? -1.090 -2.296 15.731 1.00 85.25 95 ILE A CA 1
ATOM 805 C C . ILE A 1 95 ? -0.071 -1.218 15.358 1.00 85.25 95 ILE A C 1
ATOM 807 O O . ILE A 1 95 ? 1.088 -1.308 15.754 1.00 85.25 95 ILE A O 1
ATOM 811 N N . LEU A 1 96 ? -0.485 -0.197 14.607 1.00 87.50 96 LEU A N 1
ATOM 812 C CA . LEU A 1 96 ? 0.379 0.913 14.208 1.00 87.50 96 LEU A CA 1
ATOM 813 C C . LEU A 1 96 ? 0.967 1.621 15.426 1.00 87.50 96 LEU A C 1
ATOM 815 O O . LEU A 1 96 ? 2.166 1.889 15.443 1.00 87.50 96 LEU A O 1
ATOM 819 N N . GLU A 1 97 ? 0.148 1.879 16.445 1.00 87.44 97 GLU A N 1
ATOM 820 C CA . GLU A 1 97 ? 0.603 2.493 17.690 1.00 87.44 97 GLU A CA 1
ATOM 821 C C . GLU A 1 97 ? 1.579 1.582 18.443 1.00 87.44 97 GLU A C 1
ATOM 823 O O . GLU A 1 97 ? 2.640 2.043 18.870 1.00 87.44 97 GLU A O 1
ATOM 828 N N . PHE A 1 98 ? 1.274 0.284 18.542 1.00 86.06 98 PHE A N 1
ATOM 829 C CA . PHE A 1 98 ? 2.156 -0.697 19.176 1.00 86.06 98 PHE A CA 1
ATOM 830 C C . PHE A 1 98 ? 3.520 -0.787 18.477 1.00 86.06 98 PHE A C 1
ATOM 832 O O . PHE A 1 98 ? 4.553 -0.780 19.141 1.00 86.06 98 PHE A O 1
ATOM 839 N N . SER A 1 99 ? 3.535 -0.844 17.143 1.00 83.75 99 SER A N 1
ATOM 840 C CA . SER A 1 99 ? 4.745 -1.043 16.333 1.00 83.75 99 SER A CA 1
ATOM 841 C C . SER A 1 99 ? 5.487 0.249 15.983 1.00 83.75 99 SER A C 1
ATOM 843 O O . SER A 1 99 ? 6.525 0.204 15.322 1.00 83.75 99 SER A O 1
ATOM 845 N N . LYS A 1 100 ? 4.974 1.417 16.382 1.00 86.06 100 LYS A N 1
ATOM 846 C CA . LYS A 1 100 ? 5.478 2.735 15.965 1.00 86.06 100 LYS A CA 1
ATOM 847 C C . LYS A 1 100 ? 6.977 2.916 16.203 1.00 86.06 100 LYS A C 1
ATOM 849 O O . LYS A 1 100 ? 7.678 3.428 15.331 1.00 86.06 100 LYS A O 1
ATOM 854 N N . LYS A 1 101 ? 7.484 2.478 17.359 1.00 83.19 101 LYS A N 1
ATOM 855 C CA . LYS A 1 101 ? 8.911 2.599 17.706 1.00 83.19 101 LYS A CA 1
ATOM 856 C C . LYS A 1 101 ? 9.783 1.764 16.777 1.00 83.19 101 LYS A C 1
ATOM 858 O O . LYS A 1 101 ? 10.789 2.257 16.266 1.00 83.19 101 LYS A O 1
ATOM 863 N N . GLU A 1 102 ? 9.388 0.523 16.522 1.00 81.56 102 GLU A N 1
ATOM 864 C CA . GLU A 1 102 ? 10.084 -0.363 15.600 1.00 81.56 102 GLU A CA 1
ATOM 865 C C . GLU A 1 102 ? 10.049 0.188 14.171 1.00 81.56 102 GLU A C 1
ATOM 867 O O . GLU A 1 102 ? 11.093 0.213 13.518 1.00 81.56 102 GLU A O 1
ATOM 872 N N . ILE A 1 103 ? 8.897 0.693 13.714 1.00 80.38 103 ILE A N 1
ATOM 873 C CA . ILE A 1 103 ? 8.737 1.351 12.407 1.00 80.38 103 ILE A CA 1
ATOM 874 C C . ILE A 1 103 ? 9.731 2.506 12.273 1.00 80.38 103 ILE A C 1
ATOM 876 O O . ILE A 1 103 ? 10.502 2.535 11.315 1.00 80.38 103 ILE A O 1
ATOM 880 N N . VAL A 1 104 ? 9.772 3.415 13.252 1.00 82.25 104 VAL A N 1
ATOM 881 C CA . VAL A 1 104 ? 10.718 4.540 13.263 1.00 82.25 104 VAL A CA 1
ATOM 882 C C . VAL A 1 104 ? 12.157 4.044 13.192 1.00 82.25 104 VAL A C 1
ATOM 884 O O . VAL A 1 104 ? 12.912 4.465 12.318 1.00 82.25 104 VAL A O 1
ATOM 887 N N . SER A 1 105 ? 12.520 3.100 14.062 1.00 79.25 105 SER A N 1
ATOM 888 C CA . SER A 1 105 ? 13.883 2.568 14.124 1.00 79.25 105 SER A CA 1
ATOM 889 C C . SER A 1 105 ? 14.308 1.869 12.833 1.00 79.25 105 SER A C 1
ATOM 891 O O . SER A 1 105 ? 15.489 1.869 12.498 1.00 79.25 105 SER A O 1
ATOM 893 N N . LYS A 1 106 ? 13.364 1.260 12.100 1.00 78.00 106 LYS A N 1
ATOM 894 C CA . LYS A 1 106 ? 13.653 0.556 10.852 1.00 78.00 106 LYS A CA 1
ATOM 895 C C . LYS A 1 106 ? 13.687 1.478 9.652 1.00 78.00 106 LYS A C 1
ATOM 897 O O . LYS A 1 106 ? 14.562 1.269 8.825 1.00 78.00 106 LYS A O 1
ATOM 902 N N . ILE A 1 107 ? 12.772 2.436 9.534 1.00 78.88 107 ILE A N 1
ATOM 903 C CA . ILE A 1 107 ? 12.711 3.335 8.374 1.00 78.88 107 ILE A CA 1
ATOM 904 C C . ILE A 1 107 ? 13.810 4.398 8.460 1.00 78.88 107 ILE A C 1
ATOM 906 O O . ILE A 1 107 ? 14.419 4.720 7.447 1.00 78.88 107 ILE A O 1
ATOM 910 N N . PHE A 1 108 ? 14.111 4.894 9.663 1.00 78.38 108 PHE A N 1
ATOM 911 C CA . PHE A 1 108 ? 14.974 6.058 9.875 1.00 78.38 108 PHE A CA 1
ATOM 912 C C . PHE A 1 108 ? 16.270 5.705 10.619 1.00 78.38 108 PHE A C 1
ATOM 914 O O . PHE A 1 108 ? 16.709 6.448 11.493 1.00 78.38 108 PHE A O 1
ATOM 921 N N . LYS A 1 109 ? 16.893 4.563 10.291 1.00 71.06 109 LYS A N 1
ATOM 922 C CA . LYS A 1 109 ? 18.091 4.039 10.989 1.00 71.06 109 LYS A CA 1
ATOM 923 C C . LYS A 1 109 ? 19.242 5.036 11.117 1.00 71.06 109 LYS A C 1
ATOM 925 O O . LYS A 1 109 ? 19.999 4.960 12.079 1.00 71.06 109 LYS A O 1
ATOM 930 N N . GLU A 1 110 ? 19.382 5.934 10.151 1.00 70.12 110 GLU A N 1
ATOM 931 C CA . GLU A 1 110 ? 20.468 6.916 10.101 1.00 70.12 110 GLU A CA 1
ATOM 932 C C . GLU A 1 110 ? 20.157 8.191 10.902 1.00 70.12 110 GLU A C 1
ATOM 934 O O . GLU A 1 110 ? 21.040 9.012 11.132 1.00 70.12 110 GLU A O 1
ATOM 939 N N . HIS A 1 111 ? 18.927 8.333 11.403 1.00 73.62 111 HIS A N 1
ATOM 940 C CA . HIS A 1 111 ? 18.439 9.543 12.054 1.00 73.62 111 HIS A CA 1
ATOM 941 C C . HIS A 1 111 ? 18.170 9.291 13.543 1.00 73.62 111 HIS A C 1
ATOM 943 O O . HIS A 1 111 ? 17.059 8.939 13.954 1.00 73.62 111 HIS A O 1
ATOM 949 N N . SER A 1 112 ? 19.191 9.516 14.375 1.00 67.31 112 SER A N 1
ATOM 950 C CA . SER A 1 112 ? 19.167 9.211 15.817 1.00 67.31 112 SER A CA 1
ATOM 951 C C . SER A 1 112 ? 18.131 10.000 16.629 1.00 67.31 112 SER A C 1
ATOM 953 O O . SER A 1 112 ? 17.764 9.569 17.717 1.00 67.31 112 SER A O 1
ATOM 955 N N . ASN A 1 113 ? 17.657 11.139 16.111 1.00 78.50 113 ASN A N 1
ATOM 956 C CA . ASN A 1 113 ? 16.679 12.019 16.764 1.00 78.50 113 ASN A CA 1
ATOM 957 C C . ASN A 1 113 ? 15.297 11.961 16.089 1.00 78.50 113 ASN A C 1
ATOM 959 O O . ASN A 1 113 ? 14.605 12.977 16.011 1.00 78.50 113 ASN A O 1
ATOM 963 N N . THR A 1 114 ? 14.915 10.797 15.560 1.00 85.31 114 THR A N 1
ATOM 964 C CA . THR A 1 114 ? 13.588 10.618 14.964 1.00 85.31 114 THR A CA 1
ATOM 965 C C . THR A 1 114 ? 12.544 10.301 16.021 1.00 85.31 114 THR A C 1
ATOM 967 O O . THR A 1 114 ? 12.735 9.398 16.833 1.00 85.31 114 THR A O 1
ATOM 970 N N . ASP A 1 115 ? 11.419 11.005 15.973 1.00 87.31 115 ASP A N 1
ATOM 971 C CA . ASP A 1 115 ? 10.272 10.751 16.837 1.00 87.31 115 ASP A CA 1
ATOM 972 C C . ASP A 1 115 ? 8.964 11.005 16.088 1.00 87.31 115 ASP A C 1
ATOM 974 O O . ASP A 1 115 ? 8.900 11.846 15.189 1.00 87.31 115 ASP A O 1
ATOM 978 N N . ILE A 1 116 ? 7.918 10.278 16.458 1.00 88.75 116 ILE A N 1
ATOM 979 C CA . ILE A 1 116 ? 6.571 10.476 15.934 1.00 88.75 116 ILE A CA 1
ATOM 980 C C . ILE A 1 116 ? 5.555 10.188 17.029 1.00 88.75 116 ILE A C 1
ATOM 982 O O . ILE A 1 116 ? 5.514 9.093 17.595 1.00 88.75 116 ILE A O 1
ATOM 986 N N . GLU A 1 117 ? 4.714 11.178 17.318 1.00 90.94 117 GLU A N 1
ATOM 987 C CA . GLU A 1 117 ? 3.723 11.051 18.383 1.00 90.94 117 GLU A CA 1
ATOM 988 C C . GLU A 1 117 ? 2.598 10.110 17.982 1.00 90.94 117 GLU A C 1
ATOM 990 O O . GLU A 1 117 ? 2.213 9.260 18.782 1.00 90.94 117 GLU A O 1
ATOM 995 N N . LYS A 1 118 ? 2.086 10.216 16.752 1.00 91.19 118 LYS A N 1
ATOM 996 C CA . LYS A 1 118 ? 0.960 9.387 16.317 1.00 91.19 118 LYS A CA 1
ATOM 997 C C . LYS A 1 118 ? 0.975 9.122 14.819 1.00 91.19 118 LYS A C 1
ATOM 999 O O . LYS A 1 118 ? 1.229 10.021 14.018 1.00 91.19 118 LYS A O 1
ATOM 1004 N N . ILE A 1 119 ? 0.637 7.887 14.457 1.00 90.94 119 ILE A N 1
ATOM 1005 C CA . ILE A 1 119 ? 0.267 7.482 13.098 1.00 90.94 119 ILE A CA 1
ATOM 1006 C C . ILE A 1 119 ? -1.062 6.748 13.210 1.00 90.94 119 ILE A C 1
ATOM 1008 O O . ILE A 1 119 ? -1.162 5.797 13.981 1.00 90.94 119 ILE A O 1
ATOM 1012 N N . TYR A 1 120 ? -2.069 7.154 12.445 1.00 92.94 120 TYR A N 1
ATOM 1013 C CA . TYR A 1 120 ? -3.335 6.428 12.407 1.00 92.94 120 TYR A CA 1
ATOM 1014 C C . TYR A 1 120 ? -4.032 6.549 11.056 1.00 92.94 120 TYR A C 1
ATOM 1016 O O . TYR A 1 120 ? -3.798 7.463 10.265 1.00 92.94 120 TYR A O 1
ATOM 1024 N N . LEU A 1 121 ? -4.899 5.588 10.794 1.00 92.75 121 LEU A N 1
ATOM 1025 C CA . LEU A 1 121 ? -5.803 5.521 9.667 1.00 92.75 121 LEU A CA 1
ATOM 1026 C C . LEU A 1 121 ? -7.163 6.058 10.100 1.00 92.75 121 LEU A C 1
ATOM 1028 O O . LEU A 1 121 ? -7.665 5.719 11.172 1.00 92.75 121 LEU A O 1
ATOM 1032 N N . LYS A 1 122 ? -7.781 6.872 9.249 1.00 93.38 122 LYS A N 1
ATOM 1033 C CA . LYS A 1 122 ? -9.121 7.410 9.493 1.00 93.38 122 LYS A CA 1
ATOM 1034 C C . LYS A 1 122 ? -10.019 7.159 8.297 1.00 93.38 122 LYS A C 1
ATOM 1036 O O . LYS A 1 122 ? -9.668 7.528 7.173 1.00 93.38 122 LYS A O 1
ATOM 1041 N N . LEU A 1 123 ? -11.186 6.572 8.551 1.00 90.75 123 LEU A N 1
ATOM 1042 C CA . LEU A 1 123 ? -12.255 6.474 7.566 1.00 90.75 123 LEU A CA 1
ATOM 1043 C C . LEU A 1 123 ? -12.914 7.845 7.386 1.00 90.75 123 LEU A C 1
ATOM 1045 O O . LEU A 1 123 ? -13.307 8.495 8.352 1.00 90.75 123 LEU A O 1
ATOM 1049 N N . ASN A 1 124 ? -13.028 8.287 6.141 1.00 87.31 124 ASN A N 1
ATOM 1050 C CA . ASN A 1 124 ? -13.574 9.597 5.794 1.00 87.31 124 ASN A CA 1
ATOM 1051 C C . ASN A 1 124 ? -15.024 9.536 5.301 1.00 87.31 124 ASN A C 1
ATOM 1053 O O . ASN A 1 124 ? -15.676 10.572 5.218 1.00 87.31 124 ASN A O 1
ATOM 1057 N N . TYR A 1 125 ? -15.493 8.350 4.909 1.00 85.88 125 TYR A N 1
ATOM 1058 C CA . TYR A 1 125 ? -16.802 8.132 4.298 1.00 85.88 125 TYR A CA 1
ATOM 1059 C C . TYR A 1 125 ? -17.289 6.725 4.595 1.00 85.88 125 TYR A C 1
ATOM 1061 O O . TYR A 1 125 ? -16.469 5.801 4.612 1.00 85.88 125 TYR A O 1
ATOM 1069 N N . ASP A 1 126 ? -18.608 6.570 4.663 1.00 88.38 126 ASP A N 1
ATOM 1070 C CA . ASP A 1 126 ? -19.238 5.261 4.744 1.00 88.38 126 ASP A CA 1
ATOM 1071 C C . ASP A 1 126 ? -18.755 4.363 3.603 1.00 88.38 126 ASP A C 1
ATOM 1073 O O . ASP A 1 126 ? -18.628 4.762 2.431 1.00 88.38 126 ASP A O 1
ATOM 1077 N N . ALA A 1 127 ? -18.411 3.141 3.977 1.00 89.25 127 ALA A N 1
ATOM 1078 C CA . ALA A 1 127 ? -17.887 2.143 3.075 1.00 89.25 127 ALA A CA 1
ATOM 1079 C C . ALA A 1 127 ? -18.659 0.842 3.246 1.00 89.25 127 ALA A C 1
ATOM 1081 O O . ALA A 1 127 ? -19.016 0.456 4.352 1.00 89.25 127 ALA A O 1
ATOM 1082 N N . GLU A 1 128 ? -18.873 0.159 2.130 1.00 91.56 128 GLU A N 1
ATOM 1083 C CA . GLU A 1 128 ? -19.410 -1.191 2.110 1.00 91.56 128 GLU A CA 1
ATOM 1084 C C . GLU A 1 128 ? -18.626 -1.983 1.066 1.00 91.56 128 GLU A C 1
ATOM 1086 O O . GLU A 1 128 ? -18.406 -1.499 -0.054 1.00 91.56 128 GLU A O 1
ATOM 1091 N N . ILE A 1 129 ? -18.162 -3.174 1.437 1.00 91.88 129 ILE A N 1
ATOM 1092 C CA . ILE A 1 129 ? -17.413 -4.063 0.548 1.00 91.88 129 ILE A CA 1
ATOM 1093 C C . ILE A 1 129 ? -18.126 -5.405 0.505 1.00 91.88 129 ILE A C 1
ATOM 1095 O O . ILE A 1 129 ? -18.192 -6.118 1.502 1.00 91.88 129 ILE A O 1
ATOM 1099 N N . ASN A 1 130 ? -18.599 -5.788 -0.677 1.00 93.62 130 ASN A N 1
ATOM 1100 C CA . ASN A 1 130 ? -19.115 -7.135 -0.873 1.00 93.62 130 ASN A CA 1
ATOM 1101 C C . ASN A 1 130 ? -17.950 -8.108 -0.997 1.00 93.62 130 ASN A C 1
ATOM 1103 O O . ASN A 1 130 ? -16.966 -7.823 -1.683 1.00 93.62 130 ASN A O 1
ATOM 1107 N N . ILE A 1 131 ? -18.078 -9.267 -0.372 1.00 93.06 131 ILE A N 1
ATOM 1108 C CA . ILE A 1 131 ? -17.066 -10.310 -0.379 1.00 93.06 131 ILE A CA 1
ATOM 1109 C C . ILE A 1 131 ? -17.704 -11.642 -0.743 1.00 93.06 131 ILE A C 1
ATOM 1111 O O . ILE A 1 131 ? -18.756 -12.027 -0.238 1.00 93.06 131 ILE A O 1
ATOM 1115 N N . SER A 1 132 ? -17.032 -12.369 -1.620 1.00 94.25 132 SER A N 1
ATOM 1116 C CA . SER A 1 132 ? -17.349 -13.758 -1.910 1.00 94.25 132 SER A CA 1
ATOM 1117 C C . SER A 1 132 ? -16.079 -14.581 -1.831 1.00 94.25 132 SER A C 1
ATOM 1119 O O . SER A 1 132 ? -15.007 -14.122 -2.227 1.00 94.25 132 SER A O 1
ATOM 1121 N N . SER A 1 133 ? -16.174 -15.790 -1.298 1.00 93.62 133 SER A N 1
ATOM 1122 C CA . SER A 1 133 ? -15.043 -16.702 -1.238 1.00 93.62 133 SER A CA 1
ATOM 1123 C C . SER A 1 133 ? -15.464 -18.141 -1.469 1.00 93.62 133 SER A C 1
ATOM 1125 O O . SER A 1 133 ? -16.614 -18.531 -1.246 1.00 93.62 133 SER A O 1
ATOM 1127 N N . TYR A 1 134 ? -14.517 -18.939 -1.944 1.00 95.19 134 TYR A N 1
ATOM 1128 C CA . TYR A 1 134 ? -14.673 -20.380 -2.057 1.00 95.19 134 TYR A CA 1
ATOM 1129 C C . TYR A 1 134 ? -13.320 -21.073 -1.933 1.00 95.19 134 TYR A C 1
ATOM 1131 O O . TYR A 1 134 ? -12.303 -20.579 -2.431 1.00 95.19 134 TYR A O 1
ATOM 1139 N N . PHE A 1 135 ? -13.317 -22.234 -1.287 1.00 92.62 135 PHE A N 1
ATOM 1140 C CA . PHE A 1 135 ? -12.137 -23.087 -1.226 1.00 92.62 135 PHE A CA 1
ATOM 1141 C C . PHE A 1 135 ? -11.977 -23.839 -2.549 1.00 92.62 135 PHE A C 1
ATOM 1143 O O . PHE A 1 135 ? -12.897 -24.505 -3.021 1.00 92.62 135 PHE A O 1
ATOM 1150 N N . GLU A 1 136 ? -10.805 -23.708 -3.161 1.00 93.25 136 GLU A N 1
ATOM 1151 C CA . GLU A 1 136 ? -10.398 -24.512 -4.319 1.00 93.25 136 GLU A CA 1
ATOM 1152 C C . GLU A 1 136 ? -9.814 -25.856 -3.860 1.00 93.25 136 GLU A C 1
ATOM 1154 O O . GLU A 1 136 ? -10.028 -26.878 -4.507 1.00 93.25 136 GLU A O 1
ATOM 1159 N N . SER A 1 137 ? -9.131 -25.858 -2.710 1.00 91.56 137 SER A N 1
ATOM 1160 C CA . SER A 1 137 ? -8.626 -27.034 -1.991 1.00 91.56 137 SER A CA 1
ATOM 1161 C C . SER A 1 137 ? -8.520 -26.735 -0.487 1.00 91.56 137 SER A C 1
ATOM 1163 O O . SER A 1 137 ? -8.762 -25.605 -0.061 1.00 91.56 137 SER A O 1
ATOM 1165 N N . ASP A 1 138 ? -8.105 -27.719 0.320 1.00 87.19 138 ASP A N 1
ATOM 1166 C CA . ASP A 1 138 ? -7.975 -27.598 1.787 1.00 87.19 138 ASP A CA 1
ATOM 1167 C C . ASP A 1 138 ? -7.058 -26.455 2.258 1.00 87.19 138 ASP A C 1
ATOM 1169 O O . ASP A 1 138 ? -7.170 -25.994 3.391 1.00 87.19 138 ASP A O 1
ATOM 1173 N N . ASN A 1 139 ? -6.147 -26.000 1.398 1.00 92.31 139 ASN A N 1
ATOM 1174 C CA . ASN A 1 139 ? -5.145 -24.970 1.676 1.00 92.31 139 ASN A CA 1
ATOM 1175 C C . ASN A 1 139 ? -5.149 -23.822 0.654 1.00 92.31 139 ASN A C 1
ATOM 1177 O O . ASN A 1 139 ? -4.233 -22.996 0.651 1.00 92.31 139 ASN A O 1
ATOM 1181 N N . ILE A 1 140 ? -6.155 -23.768 -0.226 1.00 93.88 140 ILE A N 1
ATOM 1182 C CA . ILE A 1 140 ? -6.292 -22.724 -1.243 1.00 93.88 140 ILE A CA 1
ATOM 1183 C C . ILE A 1 140 ? -7.703 -22.154 -1.199 1.00 93.88 140 ILE A C 1
ATOM 1185 O O . ILE A 1 140 ? -8.681 -22.860 -1.445 1.00 93.88 140 ILE A O 1
ATOM 1189 N N . ILE A 1 141 ? -7.802 -20.848 -0.965 1.00 94.31 141 ILE A N 1
ATOM 1190 C CA . ILE A 1 141 ? -9.061 -20.102 -1.014 1.00 94.31 141 ILE A CA 1
ATOM 1191 C C . ILE A 1 141 ? -8.969 -18.983 -2.052 1.00 94.31 141 ILE A C 1
ATOM 1193 O O . ILE A 1 141 ? -7.976 -18.256 -2.128 1.00 94.31 141 ILE A O 1
ATOM 1197 N N . ASN A 1 142 ? -10.017 -18.840 -2.857 1.00 95.31 142 ASN A N 1
ATOM 1198 C CA . ASN A 1 142 ? -10.211 -17.686 -3.724 1.00 95.31 142 ASN A CA 1
ATOM 1199 C C . ASN A 1 142 ? -11.162 -16.715 -3.029 1.00 95.31 142 ASN A C 1
ATOM 1201 O O . ASN A 1 142 ? -12.222 -17.125 -2.556 1.00 95.31 142 ASN A O 1
ATOM 1205 N N . ILE A 1 143 ? -10.793 -15.438 -2.976 1.00 94.44 143 ILE A N 1
ATOM 1206 C CA . ILE A 1 143 ? -11.574 -14.366 -2.356 1.00 94.44 143 ILE A CA 1
ATOM 1207 C C . ILE A 1 143 ? -11.741 -13.236 -3.364 1.00 94.44 143 ILE A C 1
ATOM 1209 O O . ILE A 1 143 ? -10.771 -12.770 -3.960 1.00 94.44 143 ILE A O 1
ATOM 1213 N N . ILE A 1 144 ? -12.974 -12.793 -3.560 1.00 95.62 144 ILE A N 1
ATOM 1214 C CA . ILE A 1 144 ? -13.348 -11.736 -4.490 1.00 95.62 144 ILE A CA 1
ATOM 1215 C C . ILE A 1 144 ? -14.044 -10.639 -3.695 1.00 95.62 144 ILE A C 1
ATOM 1217 O O . ILE A 1 144 ? -15.071 -10.877 -3.061 1.00 95.62 144 ILE A O 1
ATOM 1221 N N . PHE A 1 145 ? -13.495 -9.436 -3.774 1.00 95.06 145 PHE A N 1
ATOM 1222 C CA . PHE A 1 145 ? -14.048 -8.224 -3.193 1.00 95.06 145 PHE A CA 1
ATOM 1223 C C . PHE A 1 145 ? -14.690 -7.385 -4.295 1.00 95.06 145 PHE A C 1
ATOM 1225 O O . PHE A 1 145 ? -14.076 -7.174 -5.342 1.00 95.06 145 PHE A O 1
ATOM 1232 N N . MET A 1 146 ? -15.884 -6.851 -4.057 1.00 95.69 146 MET A N 1
ATOM 1233 C CA . MET A 1 146 ? -16.495 -5.845 -4.921 1.00 95.69 146 MET A CA 1
ATOM 1234 C C . MET A 1 146 ? -16.686 -4.537 -4.162 1.00 95.69 146 MET A C 1
ATOM 1236 O O . MET A 1 146 ? -17.298 -4.504 -3.096 1.00 95.69 146 MET A O 1
ATOM 1240 N N . TYR A 1 147 ? -16.196 -3.446 -4.746 1.00 93.75 147 TYR A N 1
ATOM 1241 C CA . TYR A 1 147 ? -16.269 -2.110 -4.166 1.00 93.75 147 TYR A CA 1
ATOM 1242 C C . TYR A 1 147 ? -16.364 -1.056 -5.272 1.00 93.75 147 TYR A C 1
ATOM 1244 O O . TYR A 1 147 ? -15.569 -1.065 -6.212 1.00 93.75 147 TYR A O 1
ATOM 1252 N N . LYS A 1 148 ? -17.350 -0.150 -5.186 1.00 89.38 148 LYS A N 1
ATOM 1253 C CA . LYS A 1 148 ? -17.610 0.910 -6.187 1.00 89.38 148 LYS A CA 1
ATOM 1254 C C . LYS A 1 148 ? -17.569 0.399 -7.640 1.00 89.38 148 LYS A C 1
ATOM 1256 O O . LYS A 1 148 ? -16.888 0.974 -8.484 1.00 89.38 148 LYS A O 1
ATOM 1261 N N . GLN A 1 149 ? -18.284 -0.699 -7.912 1.00 87.44 149 GLN A N 1
ATOM 1262 C CA . GLN A 1 149 ? -18.366 -1.369 -9.227 1.00 87.44 149 GLN A CA 1
ATOM 1263 C C . GLN A 1 149 ? -17.043 -1.965 -9.751 1.00 87.44 149 GLN A C 1
ATOM 1265 O O . GLN A 1 149 ? -16.984 -2.429 -10.888 1.00 87.44 149 GLN A O 1
ATOM 1270 N N . LYS A 1 150 ? -15.984 -1.995 -8.937 1.00 90.31 150 LYS A N 1
ATOM 1271 C CA . LYS A 1 150 ? -14.734 -2.696 -9.242 1.00 90.31 150 LYS A CA 1
ATOM 1272 C C . LYS A 1 150 ? -14.694 -4.033 -8.521 1.00 90.31 150 LYS A C 1
ATOM 1274 O O . LYS A 1 150 ? -15.179 -4.139 -7.397 1.00 90.31 150 LYS A O 1
ATOM 1279 N N . SER A 1 151 ? -14.087 -5.023 -9.168 1.00 93.81 151 SER A N 1
ATOM 1280 C CA . SER A 1 151 ? -13.843 -6.347 -8.602 1.00 93.81 151 SER A CA 1
ATOM 1281 C C . SER A 1 151 ? -12.347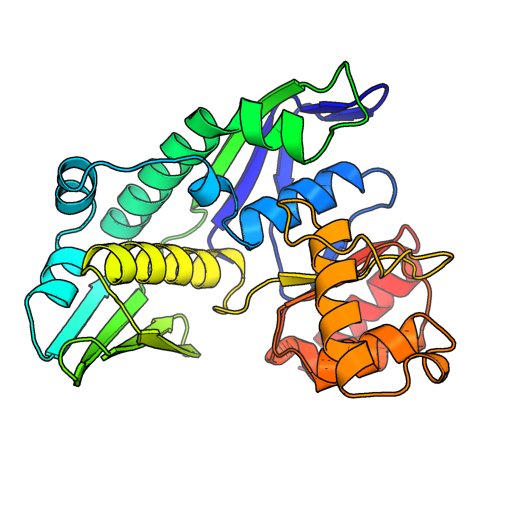 -6.558 -8.392 1.00 93.81 151 SER A C 1
ATOM 1283 O O . SER A 1 151 ? -11.542 -6.235 -9.270 1.00 93.81 151 SER A O 1
ATOM 1285 N N . PHE A 1 152 ? -11.985 -7.100 -7.234 1.00 94.50 152 PHE A N 1
ATOM 1286 C CA . PHE A 1 152 ? -10.616 -7.408 -6.844 1.00 94.50 152 PHE A CA 1
ATOM 1287 C C . PHE A 1 152 ? -10.550 -8.853 -6.363 1.00 94.50 152 PHE A C 1
ATOM 1289 O O . PHE A 1 152 ? -11.222 -9.219 -5.403 1.00 94.50 152 PHE A O 1
ATOM 1296 N N . SER A 1 153 ? -9.742 -9.680 -7.018 1.00 93.19 153 SER A N 1
ATOM 1297 C CA . SER A 1 153 ? -9.604 -11.097 -6.682 1.00 93.19 153 SER A CA 1
ATOM 1298 C C . SER A 1 153 ? -8.243 -11.391 -6.064 1.00 93.19 153 SER A C 1
ATOM 1300 O O . SER A 1 153 ? -7.218 -11.013 -6.632 1.00 93.19 153 SER A O 1
ATOM 1302 N N . SER A 1 154 ? -8.233 -12.132 -4.962 1.00 92.56 154 SER A N 1
ATOM 1303 C CA . SER A 1 154 ? -7.037 -12.680 -4.331 1.00 92.56 154 SER A CA 1
ATOM 1304 C C . SER A 1 154 ? -7.152 -14.199 -4.227 1.00 92.56 154 SER A C 1
ATOM 1306 O O . SER A 1 154 ? -8.188 -14.722 -3.815 1.00 92.56 154 SER A O 1
ATOM 1308 N N . LYS A 1 155 ? -6.081 -14.907 -4.592 1.00 94.12 155 LYS A N 1
ATOM 1309 C CA . LYS A 1 155 ? -5.938 -16.350 -4.380 1.00 94.12 155 LYS A CA 1
ATOM 1310 C C . LYS A 1 155 ? -4.910 -16.564 -3.280 1.00 94.12 155 LYS A C 1
ATOM 1312 O O . LYS A 1 155 ? -3.766 -16.135 -3.417 1.00 94.12 155 LYS A O 1
ATOM 1317 N N . ILE A 1 156 ? -5.325 -17.217 -2.203 1.00 91.62 156 ILE A N 1
ATOM 1318 C CA . ILE A 1 156 ? -4.526 -17.371 -0.989 1.00 91.62 156 ILE A CA 1
ATOM 1319 C C . ILE A 1 156 ? -4.160 -18.838 -0.842 1.00 91.62 156 ILE A C 1
ATOM 1321 O O . ILE A 1 156 ? -5.037 -19.686 -0.694 1.00 91.62 156 ILE A O 1
ATOM 1325 N N . PHE A 1 157 ? -2.860 -19.112 -0.853 1.00 92.44 157 PHE A N 1
ATOM 1326 C CA . PHE A 1 157 ? -2.304 -20.363 -0.357 1.00 92.44 157 PHE A CA 1
ATOM 1327 C C . PHE A 1 157 ? -1.966 -20.170 1.120 1.00 92.44 157 PHE A C 1
ATOM 1329 O O . PHE A 1 157 ? -1.158 -19.299 1.446 1.00 92.44 157 PHE A O 1
ATOM 1336 N N . PHE A 1 158 ? -2.595 -20.934 2.009 1.00 88.00 158 PHE A N 1
ATOM 1337 C CA . PHE A 1 158 ? -2.449 -20.749 3.451 1.00 88.00 158 PHE A CA 1
ATOM 1338 C C . PHE A 1 158 ? -2.004 -22.033 4.149 1.00 88.00 158 PHE A C 1
ATOM 1340 O O . PHE A 1 158 ? -2.345 -23.144 3.747 1.00 88.00 158 PHE A O 1
ATOM 1347 N N . SER A 1 159 ? -1.242 -21.860 5.226 1.00 85.00 159 SER A N 1
ATOM 1348 C CA . SER A 1 159 ? -0.814 -22.957 6.105 1.00 85.00 159 SER A CA 1
ATOM 1349 C C . SER A 1 159 ? -1.669 -23.029 7.365 1.00 85.00 159 SER A C 1
ATOM 1351 O O . SER A 1 159 ? -1.910 -24.100 7.920 1.00 85.00 159 SER A O 1
ATOM 1353 N N . ARG A 1 160 ? -2.157 -21.870 7.804 1.00 82.38 160 ARG A N 1
ATOM 1354 C CA . ARG A 1 160 ? -3.020 -21.688 8.960 1.00 82.38 160 ARG A CA 1
ATOM 1355 C C . ARG A 1 160 ? -4.183 -20.809 8.531 1.00 82.38 160 ARG A C 1
ATOM 1357 O O . ARG A 1 160 ? -4.006 -19.869 7.761 1.00 82.38 160 ARG A O 1
ATOM 1364 N N . LYS A 1 161 ? -5.378 -21.064 9.064 1.00 78.50 161 LYS A N 1
ATOM 1365 C CA . LYS A 1 161 ? -6.565 -20.257 8.731 1.00 78.50 161 LYS A CA 1
ATOM 1366 C C . LYS A 1 161 ? -6.376 -18.766 9.054 1.00 78.50 161 LYS A C 1
ATOM 1368 O O . LYS A 1 161 ? -6.968 -17.915 8.407 1.00 78.50 161 LYS A O 1
ATOM 1373 N N . ILE A 1 162 ? -5.503 -18.459 10.009 1.00 78.12 162 ILE A N 1
ATOM 1374 C CA . ILE A 1 162 ? -5.091 -17.102 10.367 1.00 78.12 162 ILE A CA 1
ATOM 1375 C C . ILE A 1 162 ? -4.486 -16.307 9.198 1.00 78.12 162 ILE A C 1
ATOM 1377 O O . ILE A 1 162 ? -4.655 -15.095 9.114 1.00 78.12 162 ILE A O 1
ATOM 1381 N N . ASP A 1 163 ? -3.835 -16.987 8.252 1.00 81.50 163 ASP A N 1
ATOM 1382 C CA . ASP A 1 163 ? -3.220 -16.352 7.087 1.00 81.50 163 ASP A CA 1
ATOM 1383 C C . ASP A 1 163 ? -4.320 -15.788 6.153 1.00 81.50 163 ASP A C 1
ATOM 1385 O O . ASP A 1 163 ? -4.138 -14.754 5.503 1.00 81.50 163 ASP A O 1
ATOM 1389 N N . ILE A 1 164 ? -5.505 -16.424 6.143 1.00 85.19 164 ILE A N 1
ATOM 1390 C CA . ILE A 1 164 ? -6.705 -15.943 5.440 1.00 85.19 164 ILE A CA 1
ATOM 1391 C C . ILE A 1 164 ? -7.184 -14.638 6.073 1.00 85.19 164 ILE A C 1
ATOM 1393 O O . ILE A 1 164 ? -7.453 -13.679 5.353 1.00 85.19 164 ILE A O 1
ATOM 1397 N N . PHE A 1 165 ? -7.241 -14.583 7.408 1.00 83.94 165 PHE A N 1
ATOM 1398 C CA . PHE A 1 165 ? -7.645 -13.383 8.138 1.00 83.94 165 PHE A CA 1
ATOM 1399 C C . PHE A 1 165 ? -6.763 -12.191 7.770 1.00 83.94 165 PHE A C 1
ATOM 1401 O O . PHE A 1 165 ? -7.281 -11.171 7.314 1.00 83.94 165 PHE A O 1
ATOM 1408 N N . PHE A 1 166 ? -5.439 -12.338 7.886 1.00 81.62 166 PHE A N 1
ATOM 1409 C CA . PHE A 1 166 ? -4.503 -11.255 7.577 1.00 81.62 166 PHE A CA 1
ATOM 1410 C C . PHE A 1 166 ? -4.670 -10.753 6.150 1.00 81.62 166 PHE A C 1
ATOM 1412 O O . PHE A 1 166 ? -4.769 -9.550 5.925 1.00 81.62 166 PHE A O 1
ATOM 1419 N N . THR A 1 167 ? -4.791 -11.676 5.199 1.00 86.81 167 THR A N 1
ATOM 1420 C CA . THR A 1 167 ? -4.943 -11.315 3.791 1.00 86.81 167 THR A CA 1
ATOM 1421 C C . THR A 1 167 ? -6.279 -10.620 3.507 1.00 86.81 167 THR A C 1
ATOM 1423 O O . THR A 1 167 ? -6.342 -9.721 2.667 1.00 86.81 167 THR A O 1
ATOM 1426 N N . VAL A 1 168 ? -7.369 -11.023 4.169 1.00 88.44 168 VAL A N 1
ATOM 1427 C CA . VAL A 1 168 ? -8.678 -10.369 4.014 1.00 88.44 168 VAL A CA 1
ATOM 1428 C C . VAL A 1 168 ? -8.622 -8.943 4.545 1.00 88.44 168 VAL A C 1
ATOM 1430 O O . VAL A 1 168 ? -8.988 -8.015 3.825 1.00 88.44 168 VAL A O 1
ATOM 1433 N N . ILE A 1 169 ? -8.105 -8.777 5.761 1.00 88.25 169 ILE A N 1
ATOM 1434 C CA . ILE A 1 169 ? -7.906 -7.483 6.409 1.00 88.25 169 ILE A CA 1
ATOM 1435 C C . ILE A 1 169 ? -7.033 -6.572 5.534 1.00 88.25 169 ILE A C 1
ATOM 1437 O O . ILE A 1 169 ? -7.457 -5.479 5.159 1.00 88.25 169 ILE A O 1
ATOM 1441 N N . GLU A 1 170 ? -5.862 -7.046 5.110 1.00 88.75 170 GLU A N 1
ATOM 1442 C CA . GLU A 1 170 ? -4.948 -6.316 4.229 1.00 88.75 170 GLU A CA 1
ATOM 1443 C C . GLU A 1 170 ? -5.639 -5.844 2.939 1.00 88.75 170 GLU A C 1
ATOM 1445 O O . GLU A 1 170 ? -5.522 -4.679 2.552 1.00 88.75 170 GLU A O 1
ATOM 1450 N N . ASN A 1 171 ? -6.413 -6.715 2.287 1.00 90.94 171 ASN A N 1
ATOM 1451 C CA . ASN A 1 171 ? -7.109 -6.372 1.048 1.00 90.94 171 ASN A CA 1
ATOM 1452 C C . ASN A 1 171 ? -8.241 -5.363 1.253 1.00 90.94 171 ASN A C 1
ATOM 1454 O O . ASN A 1 171 ? -8.369 -4.455 0.431 1.00 90.94 171 ASN A O 1
ATOM 1458 N N . ILE A 1 172 ? -9.024 -5.469 2.334 1.00 90.75 172 ILE A N 1
ATOM 1459 C CA . ILE A 1 172 ? -10.039 -4.463 2.695 1.00 90.75 172 ILE A CA 1
ATOM 1460 C C . ILE A 1 172 ? -9.384 -3.085 2.753 1.00 90.75 172 ILE A C 1
ATOM 1462 O O . ILE A 1 172 ? -9.841 -2.139 2.109 1.00 90.75 172 ILE A O 1
ATOM 1466 N N . PHE A 1 173 ? -8.257 -2.971 3.448 1.00 89.75 173 PHE A N 1
ATOM 1467 C CA . PHE A 1 173 ? -7.587 -1.687 3.581 1.00 89.75 173 PHE A CA 1
ATOM 1468 C C . PHE A 1 173 ? -6.950 -1.202 2.302 1.00 89.75 173 PHE A C 1
ATOM 1470 O O . PHE A 1 173 ? -7.100 -0.025 1.986 1.00 89.75 173 PHE A O 1
ATOM 1477 N N . LYS A 1 174 ? -6.294 -2.076 1.535 1.00 92.06 174 LYS A N 1
ATOM 1478 C CA . LYS A 1 174 ? -5.785 -1.713 0.209 1.00 92.06 174 LYS A CA 1
ATOM 1479 C C . LYS A 1 174 ? -6.909 -1.170 -0.672 1.00 92.06 174 LYS A C 1
ATOM 1481 O O . LYS A 1 174 ? -6.747 -0.117 -1.287 1.00 92.06 174 LYS A O 1
ATOM 1486 N N . ILE A 1 175 ? -8.085 -1.795 -0.665 1.00 92.69 175 ILE A N 1
ATOM 1487 C CA . ILE A 1 175 ? -9.254 -1.301 -1.403 1.00 92.69 175 ILE A CA 1
ATOM 1488 C C . ILE A 1 175 ? -9.664 0.092 -0.905 1.00 92.69 175 ILE A C 1
ATOM 1490 O O . ILE A 1 175 ? -9.908 0.988 -1.713 1.00 92.69 175 ILE A O 1
ATOM 1494 N N . LEU A 1 176 ? -9.689 0.325 0.404 1.00 91.56 176 LEU A N 1
ATOM 1495 C CA . LEU A 1 176 ? -10.123 1.604 0.972 1.00 91.56 176 LEU A CA 1
ATOM 1496 C C . LEU A 1 176 ? -9.095 2.742 0.798 1.00 91.56 176 LEU A C 1
ATOM 1498 O O . LEU A 1 176 ? -9.497 3.890 0.552 1.00 91.56 176 LEU A O 1
ATOM 1502 N N . ILE A 1 177 ? -7.796 2.433 0.889 1.00 89.62 177 ILE A N 1
ATOM 1503 C CA . ILE A 1 177 ? -6.682 3.392 0.795 1.00 89.62 177 ILE A CA 1
ATOM 1504 C C . ILE A 1 177 ? -6.212 3.611 -0.645 1.00 89.62 177 ILE A C 1
ATOM 1506 O O . ILE A 1 177 ? -5.925 4.740 -1.013 1.00 89.62 177 ILE A O 1
ATOM 1510 N N . ASN A 1 178 ? -6.178 2.566 -1.474 1.00 88.19 178 ASN A N 1
ATOM 1511 C CA . ASN A 1 178 ? -5.627 2.579 -2.831 1.00 88.19 178 ASN A CA 1
ATOM 1512 C C . ASN A 1 178 ? -6.693 2.376 -3.913 1.00 88.19 178 ASN A C 1
ATOM 1514 O O . ASN A 1 178 ? -6.414 2.623 -5.085 1.00 88.19 178 ASN A O 1
ATOM 1518 N N . ASN A 1 179 ? -7.918 1.964 -3.574 1.00 88.69 179 ASN A N 1
ATOM 1519 C CA . ASN A 1 179 ? -8.927 1.568 -4.566 1.00 88.69 179 ASN A CA 1
ATOM 1520 C C . ASN A 1 179 ? -8.422 0.455 -5.513 1.00 88.69 179 ASN A C 1
ATOM 1522 O O . ASN A 1 179 ? -8.794 0.412 -6.690 1.00 88.69 179 ASN A O 1
ATOM 1526 N N . ASN A 1 180 ? -7.532 -0.400 -4.994 1.00 88.25 180 ASN A N 1
ATOM 1527 C CA . ASN A 1 180 ? -6.981 -1.610 -5.604 1.00 88.25 180 ASN A CA 1
ATOM 1528 C C . ASN A 1 180 ? -6.389 -2.527 -4.511 1.00 88.25 180 ASN A C 1
ATOM 1530 O O . ASN A 1 180 ? -6.382 -2.142 -3.352 1.00 88.25 180 ASN A O 1
ATOM 1534 N N . ILE A 1 181 ? -5.897 -3.720 -4.865 1.00 90.56 181 ILE A N 1
ATOM 1535 C CA . ILE A 1 181 ? -5.261 -4.679 -3.926 1.00 90.56 181 ILE A CA 1
ATOM 1536 C C . ILE A 1 181 ? -3.756 -4.872 -4.181 1.00 90.56 181 ILE A C 1
ATOM 1538 O O . ILE A 1 181 ? -3.134 -5.802 -3.667 1.00 90.56 181 ILE A O 1
ATOM 1542 N N . LEU A 1 182 ? -3.158 -4.025 -5.018 1.00 90.81 182 LEU A N 1
ATOM 1543 C CA . LEU A 1 182 ? -1.771 -4.192 -5.431 1.00 90.81 182 LEU A CA 1
ATOM 1544 C C . LEU A 1 182 ? -0.816 -3.745 -4.319 1.00 90.81 182 LEU A C 1
ATOM 1546 O O . LEU A 1 182 ? -1.050 -2.743 -3.645 1.00 90.81 182 LEU A O 1
ATOM 1550 N N . ASN A 1 183 ? 0.299 -4.461 -4.178 1.00 89.25 183 ASN A N 1
ATOM 1551 C CA . ASN A 1 183 ? 1.444 -3.971 -3.412 1.00 89.25 183 ASN A CA 1
ATOM 1552 C C . ASN A 1 183 ? 2.022 -2.716 -4.070 1.00 89.25 183 ASN A C 1
ATOM 1554 O O . ASN A 1 183 ? 1.867 -2.511 -5.278 1.00 89.25 183 ASN A O 1
ATOM 1558 N N . THR A 1 184 ? 2.732 -1.907 -3.290 1.00 91.25 184 THR A N 1
ATOM 1559 C CA . THR A 1 184 ? 3.417 -0.715 -3.792 1.00 91.25 184 THR A CA 1
ATOM 1560 C C . THR A 1 184 ? 4.897 -1.004 -3.942 1.00 91.25 184 THR A C 1
ATOM 1562 O O . THR A 1 184 ? 5.596 -1.323 -2.984 1.00 91.25 184 THR A O 1
ATOM 1565 N N . LEU A 1 185 ? 5.382 -0.895 -5.168 1.00 91.81 185 LEU A N 1
ATOM 1566 C CA . LEU A 1 185 ? 6.782 -1.020 -5.510 1.00 91.81 185 LEU A CA 1
ATOM 1567 C C . LEU A 1 185 ? 7.474 0.330 -5.349 1.00 91.81 185 LEU A C 1
ATOM 1569 O O . LEU A 1 185 ? 6.924 1.343 -5.765 1.00 91.81 185 LEU A O 1
ATOM 1573 N N . TYR A 1 186 ? 8.659 0.330 -4.754 1.00 90.38 186 TYR A N 1
ATOM 1574 C CA . TYR A 1 186 ? 9.491 1.517 -4.618 1.00 90.38 186 TYR A CA 1
ATOM 1575 C C . TYR A 1 186 ? 10.533 1.555 -5.739 1.00 90.38 186 TYR A C 1
ATOM 1577 O O . TYR A 1 186 ? 11.083 0.510 -6.078 1.00 90.38 186 TYR A O 1
ATOM 1585 N N . ILE A 1 187 ? 10.773 2.723 -6.330 1.00 88.75 187 ILE A N 1
ATOM 1586 C CA . ILE A 1 187 ? 11.794 2.956 -7.357 1.00 88.75 187 ILE A CA 1
ATOM 1587 C C . ILE A 1 187 ? 12.614 4.174 -6.926 1.00 88.75 187 ILE A C 1
ATOM 1589 O O . ILE A 1 187 ? 12.139 5.308 -7.050 1.00 88.75 187 ILE A O 1
ATOM 1593 N N . SER A 1 188 ? 13.828 3.929 -6.427 1.00 85.38 188 SER A N 1
ATOM 1594 C CA . SER A 1 188 ? 14.832 4.966 -6.160 1.00 85.38 188 SER A CA 1
ATOM 1595 C C . SER A 1 188 ? 15.732 5.209 -7.371 1.00 85.38 188 SER A C 1
ATOM 1597 O O . SER A 1 188 ? 15.586 4.578 -8.424 1.00 85.38 188 SER A O 1
ATOM 1599 N N . ASP A 1 189 ? 16.664 6.154 -7.236 1.00 72.50 189 ASP A N 1
ATOM 1600 C CA . ASP A 1 189 ? 17.761 6.292 -8.188 1.00 72.50 189 ASP A CA 1
ATOM 1601 C C . ASP A 1 189 ? 18.709 5.084 -8.135 1.00 72.50 189 ASP A C 1
ATOM 1603 O O . ASP A 1 189 ? 18.984 4.510 -7.086 1.00 72.50 189 ASP A O 1
ATOM 1607 N N . PHE A 1 190 ? 19.201 4.686 -9.311 1.00 67.38 190 PHE A N 1
ATOM 1608 C CA . PHE A 1 190 ? 19.943 3.437 -9.523 1.00 67.38 190 PHE A CA 1
ATOM 1609 C C . PHE A 1 190 ? 21.479 3.597 -9.459 1.00 67.38 190 PHE A C 1
ATOM 1611 O O . PHE A 1 190 ? 22.231 2.696 -9.830 1.00 67.38 190 PHE A O 1
ATOM 1618 N N . GLN A 1 191 ? 21.998 4.746 -9.025 1.00 64.88 191 GLN A N 1
ATOM 1619 C CA . GLN A 1 191 ? 23.446 4.970 -9.066 1.00 64.88 191 GLN A CA 1
ATOM 1620 C C . GLN A 1 191 ? 24.165 4.198 -7.946 1.00 64.88 191 GLN A C 1
ATOM 1622 O O . GLN A 1 191 ? 23.893 4.406 -6.771 1.00 64.88 191 GLN A O 1
ATOM 1627 N N . ASN A 1 192 ? 25.128 3.346 -8.324 1.00 56.44 192 ASN A N 1
ATOM 1628 C CA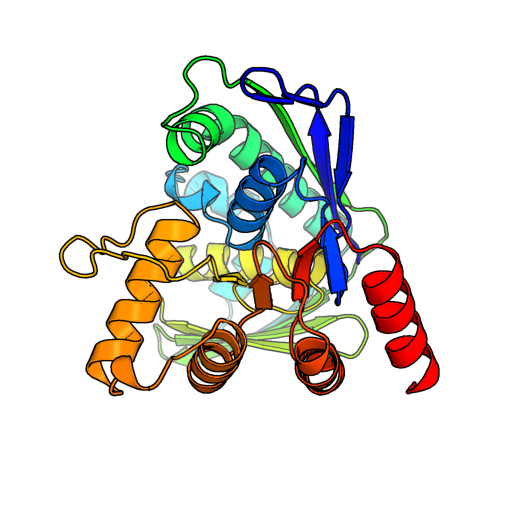 . ASN A 1 192 ? 26.037 2.610 -7.427 1.00 56.44 192 ASN A CA 1
ATOM 1629 C C . ASN A 1 192 ? 25.376 1.590 -6.472 1.00 56.44 192 ASN A C 1
ATOM 1631 O O . ASN A 1 192 ? 25.781 1.473 -5.317 1.00 56.44 192 ASN A O 1
ATOM 1635 N N . ILE A 1 193 ? 24.395 0.815 -6.947 1.00 64.56 193 ILE A N 1
ATOM 1636 C CA . ILE A 1 193 ? 23.734 -0.213 -6.125 1.00 64.56 193 ILE A CA 1
ATOM 1637 C C . ILE A 1 193 ? 24.578 -1.489 -6.006 1.00 64.56 193 ILE A C 1
ATOM 1639 O O . ILE A 1 193 ? 24.845 -2.171 -6.997 1.00 64.56 193 ILE A O 1
ATOM 1643 N N . ASP A 1 194 ? 24.919 -1.863 -4.771 1.00 62.62 194 ASP A N 1
ATOM 1644 C CA . ASP A 1 194 ? 25.506 -3.166 -4.451 1.00 62.62 194 ASP A CA 1
ATOM 1645 C C . ASP A 1 194 ? 24.422 -4.258 -4.369 1.00 62.62 194 ASP A C 1
ATOM 1647 O O . ASP A 1 194 ? 23.771 -4.464 -3.342 1.00 62.62 194 ASP A O 1
ATOM 1651 N N . LEU A 1 195 ? 24.243 -4.992 -5.471 1.00 67.00 195 LEU A N 1
ATOM 1652 C CA . LEU A 1 195 ? 23.295 -6.110 -5.556 1.00 67.00 195 LEU A CA 1
ATOM 1653 C C . LEU A 1 195 ? 23.720 -7.335 -4.724 1.00 67.00 195 LEU A C 1
ATOM 1655 O O . LEU A 1 195 ? 22.887 -8.204 -4.462 1.00 67.00 195 LEU A O 1
ATOM 1659 N N . VAL A 1 196 ? 24.986 -7.427 -4.296 1.00 59.22 196 VAL A N 1
ATOM 1660 C CA . VAL A 1 196 ? 25.521 -8.599 -3.576 1.00 59.22 196 VAL A CA 1
ATOM 1661 C C . VAL A 1 196 ? 24.980 -8.665 -2.143 1.00 59.22 196 VAL A C 1
ATOM 1663 O O . VAL A 1 196 ? 24.817 -9.754 -1.595 1.00 59.22 196 VAL A O 1
ATOM 1666 N N . ASN A 1 197 ? 24.609 -7.517 -1.565 1.00 55.78 197 ASN A N 1
ATOM 1667 C CA . ASN A 1 197 ? 24.059 -7.399 -0.210 1.00 55.78 197 ASN A CA 1
ATOM 1668 C C . ASN A 1 197 ? 22.536 -7.150 -0.172 1.00 55.78 197 ASN A C 1
ATOM 1670 O O . ASN A 1 197 ? 21.991 -6.758 0.866 1.00 55.78 197 ASN A O 1
ATOM 1674 N N . ALA A 1 198 ? 21.836 -7.415 -1.280 1.00 58.38 198 ALA A N 1
ATOM 1675 C CA . ALA A 1 198 ? 20.392 -7.250 -1.429 1.00 58.38 198 ALA A CA 1
ATOM 1676 C C . ALA A 1 198 ? 19.599 -8.208 -0.516 1.00 58.38 198 ALA A C 1
ATOM 1678 O O . ALA A 1 198 ? 19.189 -9.297 -0.919 1.00 58.38 198 ALA A O 1
ATOM 1679 N N . ASN A 1 199 ? 19.380 -7.820 0.739 1.00 58.25 199 ASN A N 1
ATOM 1680 C CA . ASN A 1 199 ? 18.566 -8.589 1.673 1.00 58.25 199 ASN A CA 1
ATOM 1681 C C . ASN A 1 199 ? 17.119 -8.074 1.676 1.00 58.25 199 ASN A C 1
ATOM 1683 O O . ASN A 1 199 ? 16.891 -6.866 1.691 1.00 58.25 199 ASN A O 1
ATOM 1687 N N . LYS A 1 200 ? 16.140 -8.985 1.730 1.00 58.31 200 LYS A N 1
ATOM 1688 C CA . LYS A 1 200 ? 14.717 -8.665 1.902 1.00 58.31 200 LYS A CA 1
ATOM 1689 C C . LYS A 1 200 ? 14.506 -8.137 3.325 1.00 58.31 200 LYS A C 1
ATOM 1691 O O . LYS A 1 200 ? 14.219 -8.905 4.240 1.00 58.31 200 LYS A O 1
ATOM 1696 N N . LYS A 1 201 ? 14.727 -6.842 3.544 1.00 58.25 201 LYS A N 1
ATOM 1697 C CA . LYS A 1 201 ? 14.538 -6.181 4.844 1.00 58.25 201 LYS A CA 1
ATOM 1698 C C . LYS A 1 201 ? 13.660 -4.948 4.689 1.00 58.25 201 LYS A C 1
ATOM 1700 O O . LYS A 1 201 ? 13.525 -4.418 3.596 1.00 58.25 201 LYS A O 1
ATOM 1705 N N . ASP A 1 202 ? 13.038 -4.552 5.792 1.00 63.53 202 ASP A N 1
ATOM 1706 C CA . ASP A 1 202 ? 11.794 -3.771 5.912 1.00 63.53 202 ASP A CA 1
ATOM 1707 C C . ASP A 1 202 ? 11.888 -2.284 5.499 1.00 63.53 202 ASP A C 1
ATOM 1709 O O . ASP A 1 202 ? 11.265 -1.419 6.109 1.00 63.53 202 ASP A O 1
ATOM 1713 N N . MET A 1 203 ? 12.699 -1.960 4.493 1.00 74.81 203 MET A N 1
ATOM 1714 C CA . MET A 1 203 ? 12.971 -0.599 4.030 1.00 74.81 203 MET A CA 1
ATOM 1715 C C . MET A 1 203 ? 12.671 -0.500 2.524 1.00 74.81 203 MET A C 1
ATOM 1717 O O . MET A 1 203 ? 13.002 -1.438 1.793 1.00 74.81 203 MET A O 1
ATOM 1721 N N . PRO A 1 204 ? 12.075 0.611 2.045 1.00 80.00 204 PRO A N 1
ATOM 1722 C CA . PRO A 1 204 ? 11.693 0.766 0.638 1.00 80.00 204 PRO A CA 1
ATOM 1723 C C . PRO A 1 204 ? 12.856 0.544 -0.337 1.00 80.00 204 PRO A C 1
ATOM 1725 O O . PRO A 1 204 ? 12.720 -0.194 -1.311 1.00 80.00 204 PRO A O 1
ATOM 1728 N N . GLU A 1 205 ? 14.020 1.126 -0.043 1.00 81.25 205 GLU A N 1
ATOM 1729 C CA . GLU A 1 205 ? 15.217 1.009 -0.880 1.00 81.25 205 GLU A CA 1
ATOM 1730 C C . GLU A 1 205 ? 15.735 -0.434 -0.952 1.00 81.25 205 GLU A C 1
ATOM 1732 O O . GLU A 1 205 ? 16.017 -0.942 -2.032 1.00 81.25 205 GLU A O 1
ATOM 1737 N N . MET A 1 206 ? 15.774 -1.154 0.171 1.00 79.00 206 MET A N 1
ATOM 1738 C CA . MET A 1 206 ? 16.210 -2.555 0.175 1.00 79.00 206 MET A CA 1
ATOM 1739 C C . MET A 1 206 ? 15.225 -3.467 -0.572 1.00 79.00 206 MET A C 1
ATOM 1741 O O . MET A 1 206 ? 15.658 -4.393 -1.258 1.00 79.00 206 MET A O 1
ATOM 1745 N N . ASP A 1 207 ? 13.913 -3.203 -0.487 1.00 82.75 207 ASP A N 1
ATOM 1746 C CA . ASP A 1 207 ? 12.899 -3.899 -1.299 1.00 82.75 207 ASP A CA 1
ATOM 1747 C C . ASP A 1 207 ? 13.104 -3.631 -2.797 1.00 82.75 207 ASP A C 1
ATOM 1749 O O . ASP A 1 207 ? 13.014 -4.556 -3.606 1.00 82.75 207 ASP A O 1
ATOM 1753 N N . PHE A 1 208 ? 13.444 -2.392 -3.165 1.00 87.69 208 PHE A N 1
ATOM 1754 C CA . PHE A 1 208 ? 13.793 -2.025 -4.535 1.00 87.69 208 PHE A CA 1
ATOM 1755 C C . PHE A 1 208 ? 15.042 -2.770 -5.033 1.00 87.69 208 PHE A C 1
ATOM 1757 O O . PHE A 1 208 ? 14.974 -3.430 -6.073 1.00 87.69 208 PHE A O 1
ATOM 1764 N N . ILE A 1 209 ? 16.143 -2.744 -4.274 1.00 85.44 209 ILE A N 1
ATOM 1765 C CA . ILE A 1 209 ? 17.396 -3.446 -4.604 1.00 85.44 209 ILE A CA 1
ATOM 1766 C C . ILE A 1 209 ? 17.144 -4.952 -4.750 1.00 85.44 209 ILE A C 1
ATOM 1768 O O . ILE A 1 209 ? 17.604 -5.576 -5.709 1.00 85.44 209 ILE A O 1
ATOM 1772 N N . PHE A 1 210 ? 16.374 -5.541 -3.832 1.00 86.19 210 PHE A N 1
ATOM 1773 C CA . PHE A 1 210 ? 16.007 -6.954 -3.886 1.00 86.19 210 PHE A CA 1
ATOM 1774 C C . PHE A 1 210 ? 15.236 -7.292 -5.168 1.00 86.19 210 PHE A C 1
ATOM 1776 O O . PHE A 1 210 ? 15.612 -8.216 -5.891 1.00 86.19 210 PHE A O 1
ATOM 1783 N N . LYS A 1 211 ? 14.200 -6.517 -5.504 1.00 89.06 211 LYS A N 1
ATOM 1784 C CA . LYS A 1 211 ? 13.407 -6.732 -6.725 1.00 89.06 211 LYS A CA 1
ATOM 1785 C C . LYS A 1 211 ? 14.207 -6.510 -8.000 1.00 89.06 211 LYS A C 1
ATOM 1787 O O . LYS A 1 211 ? 13.944 -7.175 -9.003 1.00 89.06 211 LYS A O 1
ATOM 1792 N N . LEU A 1 212 ? 15.171 -5.596 -7.971 1.00 87.94 212 LEU A N 1
ATOM 1793 C CA . LEU A 1 212 ? 16.087 -5.380 -9.079 1.00 87.94 212 LEU A CA 1
ATOM 1794 C C . LEU A 1 212 ? 17.042 -6.562 -9.262 1.00 87.94 212 LEU A C 1
ATOM 1796 O O . LEU A 1 212 ? 17.281 -6.977 -10.392 1.00 87.94 212 LEU A O 1
ATOM 1800 N N . ASN A 1 213 ? 17.520 -7.159 -8.170 1.00 86.44 213 ASN A N 1
ATOM 1801 C CA . ASN A 1 213 ? 18.286 -8.402 -8.221 1.00 86.44 213 ASN A CA 1
ATOM 1802 C C . ASN A 1 213 ? 17.445 -9.573 -8.775 1.00 86.44 213 ASN A C 1
ATOM 1804 O O . ASN A 1 213 ? 17.927 -10.367 -9.576 1.00 86.44 213 ASN A O 1
ATOM 1808 N N . GLU A 1 214 ? 16.155 -9.664 -8.434 1.00 87.81 214 GLU A N 1
ATOM 1809 C CA . GLU A 1 214 ? 15.258 -10.662 -9.046 1.00 87.81 214 GLU A CA 1
ATOM 1810 C C . GLU A 1 214 ? 15.064 -10.447 -10.559 1.00 87.81 214 GLU A C 1
ATOM 1812 O O . GLU A 1 214 ? 14.870 -11.414 -11.303 1.00 87.81 214 GLU A O 1
ATOM 1817 N N . ILE A 1 215 ? 15.096 -9.193 -11.025 1.00 89.75 215 ILE A N 1
ATOM 1818 C CA . ILE A 1 215 ? 15.058 -8.856 -12.456 1.00 89.75 215 ILE A CA 1
ATOM 1819 C C . ILE A 1 215 ? 16.397 -9.189 -13.127 1.00 89.75 215 ILE A C 1
ATOM 1821 O O . ILE A 1 215 ? 16.388 -9.752 -14.221 1.00 89.75 215 ILE A O 1
ATOM 1825 N N . SER A 1 216 ? 17.537 -8.901 -12.492 1.00 86.44 216 SER A N 1
ATOM 1826 C CA . SER A 1 216 ? 18.874 -9.132 -13.071 1.00 86.44 216 SER A CA 1
ATOM 1827 C C . SER A 1 216 ? 19.177 -10.605 -13.343 1.00 86.44 216 SER A C 1
ATOM 1829 O O . SER A 1 216 ? 19.947 -10.934 -14.241 1.00 86.44 216 SER A O 1
ATOM 1831 N N . GLN A 1 217 ? 18.510 -11.507 -12.625 1.00 87.88 217 GLN A N 1
ATOM 1832 C CA . GLN A 1 217 ? 18.555 -12.947 -12.883 1.00 87.88 217 GLN A CA 1
ATOM 1833 C C . GLN A 1 217 ? 17.804 -13.361 -14.161 1.00 87.88 217 GLN A C 1
ATOM 1835 O O . GLN A 1 217 ? 17.968 -14.486 -14.632 1.00 87.88 217 GLN A O 1
ATOM 1840 N N . LYS A 1 218 ? 16.957 -12.482 -14.710 1.00 89.19 218 LYS A N 1
ATOM 1841 C CA . LYS A 1 218 ? 16.071 -12.742 -15.858 1.00 89.19 218 LYS A CA 1
ATOM 1842 C C . LYS A 1 218 ? 16.414 -11.887 -17.079 1.00 89.19 218 LYS A C 1
ATOM 1844 O O . LYS A 1 218 ? 16.099 -12.296 -18.194 1.00 89.19 218 LYS A O 1
ATOM 1849 N N . GLU A 1 219 ? 17.035 -10.724 -16.888 1.00 83.94 219 GLU A N 1
ATOM 1850 C CA . GLU A 1 219 ? 17.417 -9.791 -17.953 1.00 83.94 219 GLU A CA 1
ATOM 1851 C C . GLU A 1 219 ? 18.801 -9.187 -17.736 1.00 83.94 219 GLU A C 1
ATOM 1853 O O . GLU A 1 219 ? 19.267 -9.027 -16.609 1.00 83.94 219 GLU A O 1
ATOM 1858 N N . ASN A 1 220 ? 19.433 -8.764 -18.835 1.00 81.69 220 ASN A N 1
ATOM 1859 C CA . ASN A 1 220 ? 20.645 -7.966 -18.745 1.00 81.69 220 ASN A CA 1
ATOM 1860 C C . ASN A 1 220 ? 20.312 -6.538 -18.281 1.00 81.69 220 ASN A C 1
ATOM 1862 O O . ASN A 1 220 ? 19.956 -5.678 -19.089 1.00 81.69 220 ASN A O 1
ATOM 1866 N N . ILE A 1 221 ? 20.472 -6.284 -16.981 1.00 80.75 221 ILE A N 1
ATOM 1867 C CA . ILE A 1 221 ? 20.264 -4.962 -16.366 1.00 80.75 221 ILE A CA 1
ATOM 1868 C C . ILE A 1 221 ? 21.205 -3.879 -16.900 1.00 80.75 221 ILE A C 1
ATOM 1870 O O . ILE A 1 221 ? 20.912 -2.703 -16.724 1.00 80.75 221 ILE A O 1
ATOM 1874 N N . GLN A 1 222 ? 22.285 -4.236 -17.607 1.00 77.94 222 GLN A N 1
ATOM 1875 C CA . GLN A 1 222 ? 23.142 -3.258 -18.292 1.00 77.94 222 GLN A CA 1
ATOM 1876 C C . GLN A 1 222 ? 22.394 -2.477 -19.384 1.00 77.94 222 GLN A C 1
ATOM 1878 O O . GLN A 1 222 ? 22.870 -1.434 -19.814 1.00 77.94 222 GLN A O 1
ATOM 1883 N N . ASN A 1 223 ? 21.222 -2.955 -19.817 1.00 77.19 223 ASN A N 1
ATOM 1884 C CA . ASN A 1 223 ? 20.363 -2.248 -20.765 1.00 77.19 223 ASN A CA 1
ATOM 1885 C C . ASN A 1 223 ? 19.510 -1.143 -20.108 1.00 77.19 223 ASN A C 1
ATOM 1887 O O . ASN A 1 223 ? 18.830 -0.406 -20.820 1.00 77.19 223 ASN A O 1
ATOM 1891 N N . ILE A 1 224 ? 19.509 -1.037 -18.774 1.00 81.81 224 ILE A N 1
ATOM 1892 C CA . ILE A 1 224 ? 18.792 0.005 -18.034 1.00 81.81 224 ILE A CA 1
ATOM 1893 C C . ILE A 1 224 ? 19.700 1.236 -17.952 1.00 81.81 224 ILE A C 1
ATOM 1895 O O . ILE A 1 224 ? 20.547 1.340 -17.067 1.00 81.81 224 ILE A O 1
ATOM 1899 N N . ASN A 1 225 ? 19.533 2.166 -18.894 1.00 78.69 225 ASN A N 1
ATOM 1900 C CA . ASN A 1 225 ? 20.427 3.323 -19.025 1.00 78.69 225 ASN A CA 1
ATOM 1901 C C . ASN A 1 225 ? 19.967 4.537 -18.213 1.00 78.69 225 ASN A C 1
ATOM 1903 O O . ASN A 1 225 ? 20.755 5.431 -17.914 1.00 78.69 225 ASN A O 1
ATOM 1907 N N . ASN A 1 226 ? 18.677 4.600 -17.895 1.00 80.38 226 ASN A N 1
ATOM 1908 C CA . ASN A 1 226 ? 18.063 5.723 -17.205 1.00 80.38 226 ASN A CA 1
ATOM 1909 C C . ASN A 1 226 ? 16.866 5.259 -16.355 1.00 80.38 226 ASN A C 1
ATOM 1911 O O . ASN A 1 226 ? 16.441 4.099 -16.384 1.00 80.38 226 ASN A O 1
ATOM 1915 N N . LYS A 1 227 ? 16.305 6.194 -15.586 1.00 81.38 227 LYS A N 1
ATOM 1916 C CA . LYS A 1 227 ? 15.175 5.941 -14.687 1.00 81.38 227 LYS A CA 1
ATOM 1917 C C . LYS A 1 227 ? 13.897 5.543 -15.426 1.00 81.38 227 LYS A C 1
ATOM 1919 O O . LYS A 1 227 ? 13.108 4.756 -14.911 1.00 81.38 227 LYS A O 1
ATOM 1924 N N . LEU A 1 228 ? 13.696 6.042 -16.641 1.00 84.75 228 LEU A N 1
ATOM 1925 C CA . LEU A 1 228 ? 12.547 5.682 -17.461 1.00 84.75 228 LEU A CA 1
ATOM 1926 C C . LEU A 1 228 ? 12.608 4.209 -17.896 1.00 84.75 228 LEU A C 1
ATOM 1928 O O . LEU A 1 228 ? 11.609 3.495 -17.789 1.00 84.75 228 LEU A O 1
ATOM 1932 N N . ASP A 1 229 ? 13.776 3.737 -18.330 1.00 85.75 229 ASP A N 1
ATOM 1933 C CA . ASP A 1 229 ? 14.023 2.336 -18.686 1.00 85.75 229 ASP A CA 1
ATOM 1934 C C . ASP A 1 229 ? 13.823 1.422 -17.476 1.00 85.75 229 ASP A C 1
ATOM 1936 O O . ASP A 1 229 ? 13.197 0.363 -17.585 1.00 85.75 229 ASP A O 1
ATOM 1940 N N . LEU A 1 230 ? 14.274 1.865 -16.301 1.00 87.25 230 LEU A N 1
ATOM 1941 C CA . LEU A 1 230 ? 14.057 1.174 -15.034 1.00 87.25 230 LEU A CA 1
ATOM 1942 C C . LEU A 1 230 ? 12.557 1.026 -14.753 1.00 87.25 230 LEU A C 1
ATOM 1944 O O . LEU A 1 230 ? 12.077 -0.083 -14.532 1.00 87.25 230 LEU A O 1
ATOM 1948 N N . ILE A 1 231 ? 11.790 2.114 -14.838 1.00 88.06 231 ILE A N 1
ATOM 1949 C CA . ILE A 1 231 ? 10.340 2.103 -14.603 1.00 88.06 231 ILE A CA 1
ATOM 1950 C C . ILE A 1 231 ? 9.629 1.178 -15.595 1.00 88.06 231 ILE A C 1
ATOM 1952 O O . ILE A 1 231 ? 8.816 0.349 -15.179 1.00 88.06 231 ILE A O 1
ATOM 1956 N N . LYS A 1 232 ? 9.964 1.253 -16.890 1.00 89.19 232 LYS A N 1
ATOM 1957 C CA . LYS A 1 232 ? 9.420 0.356 -17.926 1.00 89.19 232 LYS A CA 1
ATOM 1958 C C . LYS A 1 232 ? 9.718 -1.111 -17.605 1.00 89.19 232 LYS A C 1
ATOM 1960 O O . LYS A 1 232 ? 8.819 -1.952 -17.682 1.00 89.19 232 LYS A O 1
ATOM 1965 N N . THR A 1 233 ? 10.946 -1.409 -17.191 1.00 90.00 233 THR A N 1
ATOM 1966 C CA . THR A 1 233 ? 11.377 -2.760 -16.807 1.00 90.00 233 THR A CA 1
ATOM 1967 C C . THR A 1 233 ? 10.598 -3.253 -15.589 1.00 90.00 233 THR A C 1
ATOM 1969 O O . THR A 1 233 ? 9.990 -4.321 -15.617 1.00 90.00 233 THR A O 1
ATOM 1972 N N . PHE A 1 234 ? 10.498 -2.444 -14.539 1.00 91.00 234 PHE A N 1
ATOM 1973 C CA . PHE A 1 234 ? 9.722 -2.786 -13.351 1.00 91.00 234 PHE A CA 1
ATOM 1974 C C . PHE A 1 234 ? 8.238 -3.011 -13.661 1.00 91.00 234 PHE A C 1
ATOM 1976 O O . PHE A 1 234 ? 7.640 -3.960 -13.157 1.00 91.00 234 PHE A O 1
ATOM 1983 N N . MET A 1 235 ? 7.645 -2.205 -14.541 1.00 90.31 235 MET A N 1
ATOM 1984 C CA . MET A 1 235 ? 6.254 -2.372 -14.975 1.00 90.31 235 MET A CA 1
ATOM 1985 C C . MET A 1 235 ? 6.016 -3.635 -15.798 1.00 90.31 235 MET A C 1
ATOM 1987 O O . MET A 1 235 ? 4.912 -4.183 -15.739 1.00 90.31 235 MET A O 1
ATOM 1991 N N . LYS A 1 236 ? 7.030 -4.097 -16.537 1.00 90.94 236 LYS A N 1
ATOM 1992 C CA . LYS A 1 236 ? 7.004 -5.361 -17.280 1.00 90.94 236 LYS A CA 1
ATOM 1993 C C . LYS A 1 236 ? 6.954 -6.567 -16.338 1.00 90.94 236 LYS A C 1
ATOM 1995 O O . LYS A 1 236 ? 6.221 -7.511 -16.618 1.00 90.94 236 LYS A O 1
ATOM 2000 N N . TYR A 1 237 ? 7.698 -6.531 -15.231 1.00 91.44 237 TYR A N 1
ATOM 2001 C CA . TYR A 1 237 ? 7.817 -7.664 -14.302 1.00 91.44 237 TYR A CA 1
ATOM 2002 C C . TYR A 1 237 ? 6.830 -7.640 -13.133 1.00 91.44 237 TYR A C 1
ATOM 2004 O O . TYR A 1 237 ? 6.460 -8.699 -12.628 1.00 91.44 237 TYR A O 1
ATOM 2012 N N . TYR A 1 238 ? 6.378 -6.458 -12.711 1.00 91.50 238 TYR A N 1
ATOM 2013 C CA . TYR A 1 238 ? 5.559 -6.292 -11.516 1.00 91.50 238 TYR A CA 1
ATOM 2014 C C . TYR A 1 238 ? 4.248 -5.557 -11.819 1.00 91.50 238 TYR A C 1
ATOM 2016 O O . TYR A 1 238 ? 4.204 -4.377 -12.188 1.00 91.50 238 TYR A O 1
ATOM 2024 N N . ASN A 1 239 ? 3.134 -6.250 -11.573 1.00 90.06 239 ASN A N 1
ATOM 2025 C CA . ASN A 1 239 ? 1.813 -5.630 -11.512 1.00 90.06 239 ASN A CA 1
ATOM 2026 C C . ASN A 1 239 ? 1.593 -5.039 -10.113 1.00 90.06 239 ASN A C 1
ATOM 2028 O O . ASN A 1 239 ? 1.039 -5.696 -9.238 1.00 90.06 239 ASN A O 1
ATOM 2032 N N . HIS A 1 240 ? 2.157 -3.862 -9.867 1.00 92.50 240 HIS A N 1
ATOM 2033 C CA . HIS A 1 240 ? 2.166 -3.187 -8.569 1.00 92.50 240 HIS A CA 1
ATOM 2034 C C . HIS A 1 240 ? 1.749 -1.723 -8.737 1.00 92.50 240 HIS A C 1
ATOM 2036 O O . HIS A 1 240 ? 1.932 -1.154 -9.818 1.00 92.50 240 HIS A O 1
ATOM 2042 N N . ASN A 1 241 ? 1.255 -1.106 -7.661 1.00 92.56 241 ASN A N 1
ATOM 2043 C CA . ASN A 1 241 ? 1.328 0.348 -7.505 1.00 92.56 241 ASN A CA 1
ATOM 2044 C C . ASN A 1 241 ? 2.799 0.768 -7.538 1.00 92.56 241 ASN A C 1
ATOM 2046 O O . ASN A 1 241 ? 3.674 -0.024 -7.188 1.00 92.56 241 ASN A O 1
ATOM 2050 N N . ILE A 1 242 ? 3.091 1.988 -7.969 1.00 92.31 242 ILE A N 1
ATOM 2051 C CA . ILE A 1 242 ? 4.473 2.432 -8.154 1.00 92.31 242 ILE A CA 1
ATOM 2052 C C . ILE A 1 242 ? 4.693 3.699 -7.359 1.00 92.31 242 ILE A C 1
ATOM 2054 O O . ILE A 1 242 ? 3.942 4.660 -7.485 1.00 92.31 242 ILE A O 1
ATOM 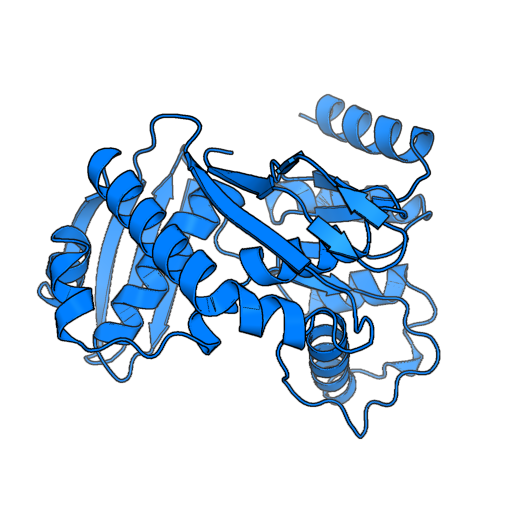2058 N N . MET A 1 243 ? 5.742 3.690 -6.556 1.00 91.94 243 MET A N 1
ATOM 2059 C CA . MET A 1 243 ? 6.282 4.850 -5.889 1.00 91.94 243 MET A CA 1
ATOM 2060 C C . MET A 1 243 ? 7.627 5.194 -6.521 1.00 91.94 243 MET A C 1
ATOM 2062 O O . MET A 1 243 ? 8.490 4.327 -6.613 1.00 91.94 243 MET A O 1
ATOM 2066 N N . ILE A 1 244 ? 7.782 6.431 -6.982 1.00 88.50 244 ILE A N 1
ATOM 2067 C CA . ILE A 1 244 ? 8.966 6.902 -7.702 1.00 88.50 244 ILE A CA 1
ATOM 2068 C C . ILE A 1 244 ? 9.546 8.077 -6.921 1.00 88.50 244 ILE A C 1
ATOM 2070 O O . ILE A 1 244 ? 8.906 9.124 -6.786 1.00 88.50 244 ILE A O 1
ATOM 2074 N N . GLU A 1 245 ? 10.754 7.892 -6.407 1.00 84.44 245 GLU A N 1
ATOM 2075 C CA . GLU A 1 245 ? 11.564 8.962 -5.828 1.00 84.44 245 GLU A CA 1
ATOM 2076 C C . GLU A 1 245 ? 12.006 9.941 -6.925 1.00 84.44 245 GLU A C 1
ATOM 2078 O O . GLU A 1 245 ? 12.138 9.518 -8.063 1.00 84.44 245 GLU A O 1
ATOM 2083 N N . TYR A 1 246 ? 12.218 11.223 -6.612 1.00 75.44 246 TYR A N 1
ATOM 2084 C CA . TYR A 1 246 ? 12.741 12.289 -7.490 1.00 75.44 246 TYR A CA 1
ATOM 2085 C C . TYR A 1 246 ? 12.522 12.099 -9.004 1.00 75.44 246 TYR A C 1
ATOM 2087 O O . TYR A 1 246 ? 13.352 11.495 -9.689 1.00 75.44 246 TYR A O 1
ATOM 2095 N N . PHE A 1 247 ? 11.428 12.637 -9.551 1.00 70.12 247 PHE A N 1
ATOM 2096 C CA . PHE A 1 247 ? 11.147 12.558 -10.991 1.00 70.12 247 PHE A CA 1
ATOM 2097 C C . PHE A 1 247 ? 11.006 13.941 -11.651 1.00 70.12 247 PHE A C 1
ATOM 2099 O O . PHE A 1 247 ? 10.370 14.844 -11.100 1.00 70.12 247 PHE A O 1
ATOM 2106 N N . GLU A 1 248 ? 11.581 14.082 -12.852 1.00 66.94 248 GLU A N 1
ATOM 2107 C CA . GLU A 1 248 ? 11.546 15.318 -13.659 1.00 66.94 248 GLU A CA 1
ATOM 2108 C C . GLU A 1 248 ? 11.337 15.058 -15.173 1.00 66.94 248 GLU A C 1
ATOM 2110 O O . GLU A 1 248 ? 11.371 15.993 -15.963 1.00 66.94 248 GLU A O 1
ATOM 2115 N N . ASP A 1 249 ? 11.083 13.809 -15.585 1.00 69.25 249 ASP A N 1
ATOM 2116 C CA . ASP A 1 249 ? 11.018 13.389 -16.997 1.00 69.25 249 ASP A CA 1
ATOM 2117 C C . ASP A 1 249 ? 9.593 13.484 -17.589 1.00 69.25 249 ASP A C 1
ATOM 2119 O O . ASP A 1 249 ? 8.652 12.874 -17.068 1.00 69.25 249 ASP A O 1
ATOM 2123 N N . GLU A 1 250 ? 9.433 14.222 -18.693 1.00 68.69 250 GLU A N 1
ATOM 2124 C CA . GLU A 1 250 ? 8.162 14.373 -19.420 1.00 68.69 250 GLU A CA 1
ATOM 2125 C C . GLU A 1 250 ? 7.685 13.066 -20.076 1.00 68.69 250 GLU A C 1
ATOM 2127 O O . GLU A 1 250 ? 6.476 12.839 -20.184 1.00 68.69 250 GLU A O 1
ATOM 2132 N N . GLU A 1 251 ? 8.580 12.148 -20.456 1.00 69.94 251 GLU A N 1
ATOM 2133 C CA . GLU A 1 251 ? 8.184 10.869 -21.064 1.00 69.94 251 GLU A CA 1
ATOM 2134 C C . GLU A 1 251 ? 7.434 9.961 -20.075 1.00 69.94 251 GLU A C 1
ATOM 2136 O O . GLU A 1 251 ? 6.625 9.111 -20.476 1.00 69.94 251 GLU A O 1
ATOM 2141 N N . LEU A 1 252 ? 7.626 10.176 -18.770 1.00 76.69 252 LEU A N 1
ATOM 2142 C CA . LEU A 1 252 ? 6.910 9.461 -17.717 1.00 76.69 252 LEU A CA 1
ATOM 2143 C C . LEU A 1 252 ? 5.399 9.742 -17.749 1.00 76.69 252 LEU A C 1
ATOM 2145 O O . LEU A 1 252 ? 4.603 8.882 -17.358 1.00 76.69 252 LEU A O 1
ATOM 2149 N N . LEU A 1 253 ? 4.986 10.904 -18.266 1.00 75.00 253 LEU A N 1
ATOM 2150 C CA . LEU A 1 253 ? 3.577 11.287 -18.396 1.00 75.00 253 LEU A CA 1
ATOM 2151 C C . LEU A 1 253 ? 2.793 10.258 -19.207 1.00 75.00 253 LEU A C 1
ATOM 2153 O O . LEU A 1 253 ? 1.723 9.816 -18.784 1.00 75.00 253 LEU A O 1
ATOM 2157 N N . ASN A 1 254 ? 3.366 9.825 -20.331 1.00 77.75 254 ASN A N 1
ATOM 2158 C CA . ASN A 1 254 ? 2.766 8.822 -21.204 1.00 77.75 254 ASN A CA 1
ATOM 2159 C C . ASN A 1 254 ? 2.674 7.456 -20.518 1.00 77.75 254 ASN A C 1
ATOM 2161 O O . ASN A 1 254 ? 1.737 6.696 -20.753 1.00 77.75 254 ASN A O 1
ATOM 2165 N N . ILE A 1 255 ? 3.629 7.120 -19.650 1.00 85.00 255 ILE A N 1
ATOM 2166 C CA . ILE A 1 255 ? 3.581 5.871 -18.886 1.00 85.00 255 ILE A CA 1
ATOM 2167 C C . ILE A 1 255 ? 2.456 5.922 -17.851 1.00 85.00 255 ILE A C 1
ATOM 2169 O O . ILE A 1 255 ? 1.674 4.972 -17.750 1.00 85.00 255 ILE A O 1
ATOM 2173 N N . ILE A 1 256 ? 2.358 7.020 -17.101 1.00 84.25 256 ILE A N 1
ATOM 2174 C CA . ILE A 1 256 ? 1.364 7.189 -16.03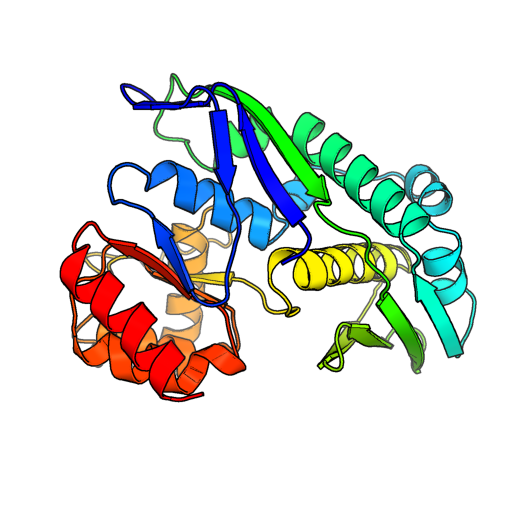8 1.00 84.25 256 ILE A CA 1
ATOM 2175 C C . ILE A 1 256 ? -0.048 7.218 -16.626 1.00 84.25 256 ILE A C 1
ATOM 2177 O O . ILE A 1 256 ? -0.913 6.465 -16.170 1.00 84.25 256 ILE A O 1
ATOM 2181 N N . SER A 1 257 ? -0.283 8.022 -17.667 1.00 80.62 257 SER A N 1
ATOM 2182 C CA . SER A 1 257 ? -1.600 8.157 -18.303 1.00 80.62 257 SER A CA 1
ATOM 2183 C C . SER A 1 257 ? -2.127 6.813 -18.816 1.00 80.62 257 SER A C 1
ATOM 2185 O O . SER A 1 257 ? -3.261 6.435 -18.521 1.00 80.62 257 SER A O 1
ATOM 2187 N N . ASN A 1 258 ? -1.269 6.022 -19.464 1.00 83.50 258 ASN A N 1
ATOM 2188 C CA . ASN A 1 258 ? -1.617 4.700 -19.987 1.00 83.50 258 ASN A CA 1
ATOM 2189 C C . ASN A 1 258 ? -1.878 3.642 -18.897 1.00 83.50 258 ASN A C 1
ATOM 2191 O O . ASN A 1 258 ? -2.369 2.549 -19.196 1.00 83.50 258 ASN A O 1
ATOM 2195 N N . ASN A 1 259 ? -1.548 3.926 -17.632 1.00 86.56 259 ASN A N 1
ATOM 2196 C CA . ASN A 1 259 ? -1.592 2.942 -16.549 1.00 86.56 259 ASN A CA 1
ATOM 2197 C C . ASN A 1 259 ? -2.400 3.366 -15.317 1.00 86.56 259 ASN A C 1
ATOM 2199 O O . ASN A 1 259 ? -2.616 2.525 -14.444 1.00 86.56 259 ASN A O 1
ATOM 2203 N N . ILE A 1 260 ? -2.911 4.596 -15.248 1.00 83.44 260 ILE A N 1
ATOM 2204 C CA . ILE A 1 260 ? -3.634 5.112 -14.071 1.00 83.44 260 ILE A CA 1
ATOM 2205 C C . ILE A 1 260 ? -4.899 4.311 -13.713 1.00 83.44 260 ILE A C 1
ATOM 2207 O O . ILE A 1 260 ? -5.300 4.241 -12.555 1.00 83.44 260 ILE A O 1
ATOM 2211 N N . ASN A 1 261 ? -5.527 3.655 -14.694 1.00 80.62 261 ASN A N 1
ATOM 2212 C CA . ASN A 1 261 ? -6.687 2.791 -14.449 1.00 80.62 261 ASN A CA 1
ATOM 2213 C C . ASN A 1 261 ? -6.304 1.407 -13.896 1.00 80.62 261 ASN A C 1
ATOM 2215 O O . ASN A 1 261 ? -7.174 0.683 -13.413 1.00 80.62 261 ASN A O 1
ATOM 2219 N N . LYS A 1 262 ? -5.023 1.031 -13.981 1.00 86.06 262 LYS A N 1
ATOM 2220 C CA . LYS A 1 262 ? -4.507 -0.285 -13.577 1.00 86.06 262 LYS A CA 1
ATOM 2221 C C . LYS A 1 262 ? -3.786 -0.247 -12.233 1.00 86.06 262 LYS A C 1
ATOM 2223 O O . LYS A 1 262 ? -3.823 -1.236 -11.509 1.00 86.06 262 LYS A O 1
ATOM 2228 N N . ARG A 1 263 ? -3.108 0.857 -11.920 1.00 89.88 263 ARG A N 1
ATOM 2229 C CA . ARG A 1 263 ? -2.252 0.999 -10.738 1.00 89.88 263 ARG A CA 1
ATOM 2230 C C . ARG A 1 263 ? -2.184 2.455 -10.286 1.00 89.88 263 ARG A C 1
ATOM 2232 O O . ARG A 1 263 ? -2.374 3.361 -11.095 1.00 89.88 263 ARG A O 1
ATOM 2239 N N . ASN A 1 264 ? -1.865 2.656 -9.015 1.00 90.69 264 ASN A N 1
ATOM 2240 C CA . ASN A 1 264 ? -1.614 3.977 -8.456 1.00 90.69 264 ASN A CA 1
ATOM 2241 C C . ASN A 1 264 ? -0.143 4.367 -8.616 1.00 90.69 264 ASN A C 1
ATOM 2243 O O . ASN A 1 264 ? 0.740 3.505 -8.624 1.00 90.69 264 ASN A O 1
ATOM 2247 N N . PHE A 1 265 ? 0.099 5.672 -8.675 1.00 89.94 265 PHE A N 1
ATOM 2248 C CA . PHE A 1 265 ? 1.408 6.296 -8.773 1.00 89.94 265 PHE A CA 1
ATOM 2249 C C . PHE A 1 265 ? 1.617 7.261 -7.605 1.00 89.94 265 PHE A C 1
ATOM 2251 O O . PHE A 1 265 ? 0.820 8.171 -7.396 1.00 89.94 265 PHE A O 1
ATOM 2258 N N . LEU A 1 266 ? 2.685 7.063 -6.839 1.00 90.81 266 LEU A N 1
ATOM 2259 C CA . LEU A 1 266 ? 3.112 7.942 -5.757 1.00 90.81 266 LEU A CA 1
ATOM 2260 C C . LEU A 1 266 ? 4.439 8.567 -6.174 1.00 90.81 266 LEU A C 1
ATOM 2262 O O . LEU A 1 266 ? 5.425 7.866 -6.364 1.00 90.81 266 LEU A O 1
ATOM 2266 N N . LEU A 1 267 ? 4.461 9.872 -6.379 1.00 88.62 267 LEU A N 1
ATOM 2267 C CA . LEU A 1 267 ? 5.561 10.540 -7.058 1.00 88.62 267 LEU A CA 1
ATOM 2268 C C . LEU A 1 267 ? 6.199 11.576 -6.142 1.00 88.62 267 LEU A C 1
ATOM 2270 O O . LEU A 1 267 ? 5.482 12.355 -5.519 1.00 88.62 267 LEU A O 1
ATOM 2274 N N . VAL A 1 268 ? 7.527 11.621 -6.090 1.00 88.25 268 VAL A N 1
ATOM 2275 C CA . VAL A 1 268 ? 8.266 12.662 -5.363 1.00 88.25 268 VAL A CA 1
ATOM 2276 C C . VAL A 1 268 ? 8.838 13.662 -6.362 1.00 88.25 268 VAL A C 1
ATOM 2278 O O . VAL A 1 268 ? 9.712 13.318 -7.158 1.00 88.25 268 VAL A O 1
ATOM 2281 N N . SER A 1 269 ? 8.342 14.899 -6.354 1.00 83.44 269 SER A N 1
ATOM 2282 C CA . SER A 1 269 ? 8.828 15.968 -7.232 1.00 83.44 269 SER A CA 1
ATOM 2283 C C . SER A 1 269 ? 8.471 17.352 -6.699 1.00 83.44 269 SER A C 1
ATOM 2285 O O . SER A 1 269 ? 7.415 17.546 -6.101 1.00 83.44 269 SER A O 1
ATOM 2287 N N . ASP A 1 270 ? 9.348 18.321 -6.967 1.00 78.12 270 ASP A N 1
ATOM 2288 C CA . ASP A 1 270 ? 9.098 19.746 -6.719 1.00 78.12 270 ASP A CA 1
ATOM 2289 C C . ASP A 1 270 ? 8.692 20.497 -8.001 1.00 78.12 270 ASP A C 1
ATOM 2291 O O . ASP A 1 270 ? 8.406 21.693 -7.952 1.00 78.12 270 ASP A O 1
ATOM 2295 N N . ASN A 1 271 ? 8.643 19.824 -9.160 1.00 76.75 271 ASN A N 1
ATOM 2296 C CA . ASN A 1 271 ? 8.292 20.451 -10.435 1.00 76.75 271 ASN A CA 1
ATOM 2297 C C . ASN A 1 271 ? 6.765 20.577 -10.588 1.00 76.75 271 ASN A C 1
ATOM 2299 O O . ASN A 1 271 ? 6.115 19.829 -11.320 1.00 76.75 271 ASN A O 1
ATOM 2303 N N . ILE A 1 272 ? 6.189 21.521 -9.841 1.00 66.00 272 ILE A N 1
ATOM 2304 C CA . ILE A 1 272 ? 4.740 21.759 -9.727 1.00 66.00 272 ILE A CA 1
ATOM 2305 C C . ILE A 1 272 ? 4.078 21.993 -11.097 1.00 66.00 272 ILE A C 1
ATOM 2307 O O . ILE A 1 272 ? 2.926 21.612 -11.298 1.00 66.00 272 ILE A O 1
ATOM 2311 N N . GLU A 1 273 ? 4.789 22.591 -12.050 1.00 64.75 273 GLU A N 1
ATOM 2312 C CA . GLU A 1 273 ? 4.256 22.928 -13.372 1.00 64.75 273 GLU A CA 1
ATOM 2313 C C . GLU A 1 273 ? 4.036 21.670 -14.231 1.00 64.75 273 GLU A C 1
ATOM 2315 O O . GLU A 1 273 ? 2.922 21.434 -14.711 1.00 64.75 273 GLU A O 1
ATOM 2320 N N . ASN A 1 274 ? 5.033 20.777 -14.299 1.00 63.72 274 ASN A N 1
ATOM 2321 C CA . ASN A 1 274 ? 4.890 19.472 -14.959 1.00 63.72 274 ASN A CA 1
ATOM 2322 C C . ASN A 1 274 ? 3.838 18.589 -14.271 1.00 63.72 274 ASN A C 1
ATOM 2324 O O . ASN A 1 274 ? 3.101 17.859 -14.935 1.00 63.72 274 ASN A O 1
ATOM 2328 N N . LEU A 1 275 ? 3.711 18.693 -12.946 1.00 64.12 275 LEU A N 1
ATOM 2329 C CA . LEU A 1 275 ? 2.715 17.971 -12.150 1.00 64.12 275 LEU A CA 1
ATOM 2330 C C . LEU A 1 275 ? 1.277 18.438 -12.420 1.00 64.12 275 LEU A C 1
ATOM 2332 O O . LEU A 1 275 ? 0.362 17.618 -12.516 1.00 64.12 275 LEU A O 1
ATOM 2336 N N . ASN A 1 276 ? 1.063 19.744 -12.574 1.00 64.12 276 ASN A N 1
ATOM 2337 C CA . ASN A 1 276 ? -0.255 20.294 -12.888 1.00 64.12 276 ASN A CA 1
ATOM 2338 C C . ASN A 1 276 ? -0.696 19.922 -14.310 1.00 64.12 276 ASN A C 1
ATOM 2340 O O . ASN A 1 276 ? -1.861 19.574 -14.510 1.00 64.12 276 ASN A O 1
ATOM 2344 N N . ASN A 1 277 ? 0.238 19.899 -15.266 1.00 65.00 277 ASN A N 1
ATOM 2345 C CA . ASN A 1 277 ? -0.009 19.395 -16.621 1.00 65.00 277 ASN A CA 1
ATOM 2346 C C . ASN A 1 277 ? -0.338 17.891 -16.632 1.00 65.00 277 ASN A C 1
ATOM 2348 O O . ASN A 1 277 ? -1.199 17.437 -17.386 1.00 65.00 277 ASN A O 1
ATOM 2352 N N . LEU A 1 278 ? 0.305 17.111 -15.759 1.00 66.06 278 LEU A N 1
ATOM 2353 C CA . LEU A 1 278 ? 0.047 15.680 -15.581 1.00 66.06 278 LEU A CA 1
ATOM 2354 C C . LEU A 1 278 ? -1.391 15.426 -15.110 1.00 66.06 278 LEU A C 1
ATOM 2356 O O . LEU A 1 278 ? -2.097 14.587 -15.669 1.00 66.06 278 LEU A O 1
ATOM 2360 N N . ILE A 1 279 ? -1.849 16.173 -14.105 1.00 65.88 279 ILE A N 1
ATOM 2361 C CA . ILE A 1 279 ? -3.205 16.033 -13.560 1.00 65.88 279 ILE A CA 1
ATOM 2362 C C . ILE A 1 279 ? -4.258 16.511 -14.570 1.00 65.88 279 ILE A C 1
ATOM 2364 O O . ILE A 1 279 ? -5.273 15.831 -14.748 1.00 65.88 279 ILE A O 1
ATOM 2368 N N . SER A 1 280 ? -4.025 17.639 -15.249 1.00 66.88 280 SER A N 1
ATOM 2369 C CA . SER A 1 280 ? -4.985 18.215 -16.199 1.00 66.88 280 SER A CA 1
ATOM 2370 C C . SER A 1 280 ? -5.187 17.331 -17.436 1.00 66.88 280 SER A C 1
ATOM 2372 O O . SER A 1 280 ? -6.330 17.045 -17.793 1.00 66.88 280 SER A O 1
ATOM 2374 N N . ASN A 1 281 ? -4.109 16.799 -18.024 1.00 61.09 281 ASN A N 1
ATOM 2375 C CA . ASN A 1 281 ? -4.171 15.910 -19.193 1.00 61.09 281 ASN A CA 1
ATOM 2376 C C . ASN A 1 281 ? -4.874 14.576 -18.912 1.00 61.09 281 ASN A C 1
ATOM 2378 O O . ASN A 1 281 ? -5.419 13.935 -19.808 1.00 61.09 281 ASN A O 1
ATOM 2382 N N . ILE A 1 282 ? -4.857 14.119 -17.665 1.00 63.56 282 ILE A N 1
ATOM 2383 C CA . ILE A 1 282 ? -5.530 12.879 -17.269 1.00 63.56 282 ILE A CA 1
ATOM 2384 C C . ILE A 1 282 ? -7.023 13.110 -17.045 1.00 63.56 282 ILE A C 1
ATOM 2386 O O . ILE A 1 282 ? -7.829 12.211 -17.279 1.00 63.56 282 ILE A O 1
ATOM 2390 N N . GLN A 1 283 ? -7.401 14.305 -16.594 1.00 61.81 283 GLN A N 1
ATOM 2391 C CA . GLN A 1 283 ? -8.801 14.691 -16.439 1.00 61.81 283 GLN A CA 1
ATOM 2392 C C . GLN A 1 283 ? -9.473 14.992 -17.782 1.00 61.81 283 GLN A C 1
ATOM 2394 O O . GLN A 1 283 ? -10.653 14.695 -17.921 1.00 61.81 283 GLN A O 1
ATOM 2399 N N . SER A 1 284 ? -8.740 15.524 -18.766 1.00 57.47 284 SER A N 1
ATOM 2400 C CA . SER A 1 284 ? -9.265 15.815 -20.109 1.00 57.47 284 SER A CA 1
ATOM 2401 C C . SER A 1 284 ? -9.425 14.583 -21.010 1.00 57.47 284 SER A C 1
ATOM 2403 O O . SER A 1 284 ? -10.165 14.644 -21.985 1.00 57.47 284 SER A O 1
ATOM 2405 N N . ASN A 1 285 ? -8.761 13.469 -20.683 1.00 47.16 285 ASN A N 1
ATOM 2406 C CA . ASN A 1 285 ? -8.858 12.188 -21.398 1.00 47.16 285 ASN A CA 1
ATOM 2407 C C . ASN A 1 285 ? -9.891 11.210 -20.789 1.00 47.16 285 ASN A C 1
ATOM 2409 O O . ASN A 1 285 ? -9.876 10.020 -21.115 1.00 47.16 285 ASN A O 1
ATOM 2413 N N . LYS A 1 286 ? -10.756 11.683 -19.884 1.00 46.06 286 LYS A N 1
ATOM 2414 C CA . LYS A 1 286 ? -11.920 10.950 -19.357 1.00 46.06 286 LYS A CA 1
ATOM 2415 C C . LYS A 1 286 ? -13.206 11.465 -19.979 1.00 46.06 286 LYS A C 1
ATOM 2417 O O . LYS A 1 286 ? -14.099 10.615 -20.184 1.00 46.06 286 LYS A O 1
#

pLDDT: mean 82.41, std 10.86, range [46.06, 95.69]

Organism: Brachyspira hyodysenteriae (strain ATCC 49526 / WA1) (NCBI:txid565034)

Foldseek 3Di:
DFKWKKFAFWDFPPDTDHIDTHAFDLEAEAAQSCVLVLFVVLLVLQVVLVVVDDDDPVVLVPLDPQLVVQLVDQKDKDKCWQVSVVSLQVVVQVSCVVSVVVSCCQARVVGPPTDTDGIGMDGPDTFMKIKIKHAPDPQWMWIWIDGPNDIAIDIGRHPDSVSSSVLVSLQSVCCNRWVYNFREQEQEDDPPDDLVPLDPGSTRVSSNSVVVNVLVVVDVCVVVPDSVSVVVSCVVVGQHAYEYEEDDDLVVLVVSLVCSVRHGYYYYHPPVVSVVVSVVVSVVVD

Radius of gyration: 19.51 Å; chains: 1; bounding box: 48×50×42 Å

Sequence (286 aa):
MNISVYIENLKIENYYLKEKEIKISPITIFSKKDFNLVNLIWYINNFRFFDFYKINDYELLSISKIISAIMENYKYNGSIDNDTILECIDFLNNILEFSKKEIVSKIFKEHSNTDIEKIYLKLNYDAEINISSYFESDNIINIIFMYKQKSFSSKIFFSRKIDIFFTVIENIFKILINNNILNTLYISDFQNIDLVNANKKDMPEMDFIFKLNEISQKENIQNINNKLDLIKTFMKYYNHNIMIEYFEDEELLNIISNNINKRNFLLVSDNIENLNNLISNIQSNK

Secondary structure (DSSP, 8-state):
--EEEEEEEEEETTEEEEEEEE---SEEEE-GGGHHHHHHHHHHHTTGGGGG----HHHHHTT-HHHHHHHH-SEEEEEE-HHHHHHHHHHHHHHHHHHHHHHHHHH-TT-TT-EEEEEEEEE-S---EEEEEEEEETTEEEEEEEETTEEEEEEEE-SSHHHHHHHHHHHHHHHHHHSS-PPEEEE---TT--GGG----SSHHHHHHHHHHHHHTTS-GGG--SHHHHHHHHHHH--SEEEESS---THHHHHHHTTTTT--EEEE---HHHHHHHHHHHHHT-